Protein AF-A0A382ZMG2-F1 (afdb_monomer_lite)

Secondary structure (DSSP, 8-state):
-HHHHHHHHHTSS---HHHHHHHHHHHHHHHHHHHHHHHHHHHHTTS-HHHHHHHGGGSTT--GGG-HHHHHHHHHHT--GGGSPPBTTB-GGGGS-HHHHHHHHHHHTSPPHHHHHHHHHHT-TTSEETTEEHHHHHHHHHHHHHHHHHHHHTSTT--HHHHHHHHHHHHHHHHHHHHHH-HHHHHHHHHTTS--S-HHHHHHHHHHHHTTTSHHHHHHHHHHHHHHHHHHHHHHHHHHHHHHHHHHHTTPPP--

Sequence (256 aa):
HELDSVLELFHKDMINEQHMGAIVSRFQRIIEIQKILIEQVGVLETMSPADFLEFRDLLAPASGFQSIQFRLLEIKMGLAKERRILFEKQAFSSELSDEERSFLEETEKKISLFQGVNLWLERTPFLDFEGFSFWDSYKSALEESLDKQEQSLDSGHLSVEEKERMEKNYENTRKNFEAIMDEEKHNEMVESGQRELSYRALQAALLIFLYRDQPVLYLPYRLLTGLIDMDEYLPSWRYRHALMAHRMIGIKTGTG

Structure (mmCIF, N/CA/C/O backbone):
data_AF-A0A382ZMG2-F1
#
_entry.id   AF-A0A382ZMG2-F1
#
loop_
_atom_site.group_PDB
_atom_site.id
_atom_site.type_symbol
_atom_site.label_atom_id
_atom_site.label_alt_id
_atom_site.label_comp_id
_atom_site.label_asym_id
_atom_site.label_entity_id
_atom_site.label_seq_id
_atom_site.pdbx_PDB_ins_code
_atom_site.Cartn_x
_atom_site.Cartn_y
_atom_site.Cartn_z
_atom_site.occupancy
_atom_site.B_iso_or_equiv
_atom_site.auth_seq_id
_atom_site.auth_comp_id
_atom_site.auth_asym_id
_atom_site.auth_atom_id
_atom_site.pdbx_PDB_model_num
ATOM 1 N N . HIS A 1 1 ? -3.460 6.113 -16.371 1.00 94.94 1 HIS A N 1
ATOM 2 C CA . HIS A 1 1 ? -4.892 6.197 -16.728 1.00 94.94 1 HIS A CA 1
ATOM 3 C C . HIS A 1 1 ? -5.809 5.748 -15.593 1.00 94.94 1 HIS A C 1
ATOM 5 O O . HIS A 1 1 ? -6.445 6.603 -14.998 1.00 94.94 1 HIS A O 1
ATOM 11 N N . GLU A 1 2 ? -5.895 4.449 -15.258 1.00 96.44 2 GLU A N 1
ATOM 12 C CA . GLU A 1 2 ? -6.835 3.980 -14.215 1.00 96.44 2 GLU A CA 1
ATOM 13 C C . GLU A 1 2 ? -6.600 4.666 -12.868 1.00 96.44 2 GLU A C 1
ATOM 15 O O . GLU A 1 2 ? -7.532 5.208 -12.280 1.00 96.44 2 GLU A O 1
ATOM 20 N N . LEU A 1 3 ? -5.334 4.714 -12.436 1.00 96.31 3 LEU A N 1
ATOM 21 C CA . LEU A 1 3 ? -4.937 5.400 -11.211 1.00 96.31 3 LEU A CA 1
ATOM 22 C C . LEU A 1 3 ? -5.280 6.895 -11.249 1.00 96.31 3 LEU A C 1
ATOM 24 O O . LEU A 1 3 ? -5.788 7.422 -10.270 1.00 96.31 3 LEU A O 1
ATOM 28 N N . ASP A 1 4 ? -5.076 7.567 -12.384 1.00 95.94 4 ASP A N 1
ATOM 29 C CA . ASP A 1 4 ? -5.426 8.987 -12.534 1.00 95.94 4 ASP A CA 1
ATOM 30 C C . ASP A 1 4 ? -6.922 9.210 -12.336 1.00 95.94 4 ASP A C 1
ATOM 32 O O . ASP A 1 4 ? -7.328 10.076 -11.568 1.00 95.94 4 ASP A O 1
ATOM 36 N N . SER A 1 5 ? -7.748 8.369 -12.958 1.00 95.88 5 SER A N 1
ATOM 37 C CA . SER A 1 5 ? -9.194 8.499 -12.832 1.00 95.88 5 SER A CA 1
ATOM 38 C C . SER A 1 5 ? -9.705 8.115 -11.439 1.00 95.88 5 SER A C 1
ATOM 40 O O . SER A 1 5 ? -10.768 8.573 -11.025 1.00 95.88 5 SER A O 1
ATOM 42 N N . VAL A 1 6 ? -8.982 7.271 -10.697 1.00 95.50 6 VAL A N 1
ATOM 43 C CA . VAL A 1 6 ? -9.247 7.018 -9.272 1.00 95.50 6 VAL A CA 1
ATOM 44 C C . VAL A 1 6 ? -8.882 8.242 -8.426 1.00 95.50 6 VAL A C 1
ATOM 46 O O . VAL A 1 6 ? -9.693 8.663 -7.604 1.00 95.50 6 VAL A O 1
ATOM 49 N N . LEU A 1 7 ? -7.719 8.856 -8.657 1.00 94.56 7 LEU A N 1
ATOM 50 C CA . LEU A 1 7 ? -7.293 10.075 -7.957 1.00 94.56 7 LEU A CA 1
ATOM 51 C C . LEU A 1 7 ? -8.277 11.232 -8.171 1.00 94.56 7 LEU A C 1
ATOM 53 O O . LEU A 1 7 ? -8.653 11.905 -7.217 1.00 94.56 7 LEU A O 1
ATOM 57 N N . GLU A 1 8 ? -8.778 11.409 -9.395 1.00 93.69 8 GLU A N 1
ATOM 58 C CA . GLU A 1 8 ? -9.833 12.385 -9.703 1.00 93.69 8 GLU A CA 1
ATOM 59 C C . GLU A 1 8 ? -11.102 12.182 -8.862 1.00 93.69 8 GLU A C 1
ATOM 61 O O . GLU A 1 8 ? -11.760 13.155 -8.496 1.00 93.69 8 GLU A O 1
ATOM 66 N N . LEU A 1 9 ? -11.459 10.933 -8.542 1.00 92.62 9 LEU A N 1
ATOM 67 C CA . LEU A 1 9 ? -12.603 10.638 -7.677 1.00 92.62 9 LEU A CA 1
ATOM 68 C C . LEU A 1 9 ? -12.295 10.924 -6.204 1.00 92.62 9 LEU A C 1
ATOM 70 O O . LEU A 1 9 ? -13.172 11.436 -5.511 1.00 92.62 9 LEU A O 1
ATOM 74 N N . PHE A 1 10 ? -11.070 10.658 -5.740 1.00 89.69 10 PHE A N 1
ATOM 75 C CA . PHE A 1 10 ? -10.642 10.998 -4.378 1.00 89.69 10 PHE A CA 1
ATOM 76 C C . PHE A 1 10 ? -10.504 12.507 -4.137 1.00 89.69 10 PHE A C 1
ATOM 78 O O . PHE A 1 10 ? -10.653 12.949 -3.000 1.00 89.69 10 PHE A O 1
ATOM 85 N N . HIS A 1 11 ? -10.298 13.305 -5.189 1.00 84.44 11 HIS A N 1
ATOM 86 C CA . HIS A 1 11 ? -10.305 14.771 -5.110 1.00 84.44 11 HIS A CA 1
ATOM 87 C C . HIS A 1 11 ? -11.700 15.384 -4.935 1.00 84.44 11 HIS A C 1
ATOM 89 O O . HIS A 1 11 ? -11.809 16.588 -4.714 1.00 84.44 11 HIS A O 1
ATOM 95 N N . LYS A 1 12 ? -12.778 14.602 -5.058 1.00 86.44 12 LYS A N 1
ATOM 96 C CA . LYS A 1 12 ? -14.131 15.112 -4.829 1.00 86.44 12 LYS A CA 1
ATOM 97 C C . LYS A 1 12 ? -14.394 15.295 -3.335 1.00 86.44 12 LYS A C 1
ATOM 99 O O . LYS A 1 12 ? -13.976 14.485 -2.507 1.00 86.44 12 LYS A O 1
ATOM 104 N N . ASP A 1 13 ? -15.203 16.300 -3.007 1.00 81.94 13 ASP A N 1
ATOM 105 C CA . ASP A 1 13 ? -15.648 16.536 -1.628 1.00 81.94 13 ASP A CA 1
ATOM 106 C C . ASP A 1 13 ? -16.453 15.352 -1.073 1.00 81.94 13 ASP A C 1
ATOM 108 O O . ASP A 1 13 ? -16.357 15.032 0.111 1.00 81.94 13 ASP A O 1
ATOM 112 N N . MET A 1 14 ? -17.214 14.673 -1.942 1.00 85.19 14 MET A N 1
ATOM 113 C CA . MET A 1 14 ? -18.066 13.535 -1.596 1.00 85.19 14 MET A CA 1
ATOM 114 C C . MET A 1 14 ? -17.877 12.353 -2.556 1.00 85.19 14 MET A C 1
ATOM 116 O O . MET A 1 14 ? -17.997 12.479 -3.781 1.00 85.19 14 MET A O 1
ATOM 120 N N . ILE A 1 15 ? -17.674 11.166 -1.981 1.00 89.75 15 ILE A N 1
ATOM 121 C CA . ILE A 1 15 ? -17.603 9.883 -2.690 1.00 89.75 15 ILE A CA 1
ATOM 122 C C . ILE A 1 15 ? -18.860 9.087 -2.334 1.00 89.75 15 ILE A C 1
ATOM 124 O O . ILE A 1 15 ? -18.982 8.575 -1.227 1.00 89.75 15 ILE A O 1
ATOM 128 N N . ASN A 1 16 ? -19.815 9.011 -3.263 1.00 89.19 16 ASN A N 1
ATOM 129 C CA . ASN A 1 16 ? -21.018 8.198 -3.095 1.00 89.19 16 ASN A CA 1
ATOM 130 C C . ASN A 1 16 ? -20.753 6.730 -3.489 1.00 89.19 16 ASN A C 1
ATOM 132 O O . ASN A 1 16 ? -19.697 6.395 -4.030 1.00 89.19 16 ASN A O 1
ATOM 136 N N . GLU A 1 17 ? -21.731 5.852 -3.265 1.00 86.38 17 GLU A N 1
ATOM 137 C CA . GLU A 1 17 ? -21.598 4.420 -3.572 1.00 86.38 17 GLU A CA 1
ATOM 138 C C . GLU A 1 17 ? -21.326 4.133 -5.058 1.00 86.38 17 GLU A C 1
ATOM 140 O O . GLU A 1 17 ? -20.591 3.201 -5.380 1.00 86.38 17 GLU A O 1
ATOM 145 N N . GLN A 1 18 ? -21.842 4.958 -5.979 1.00 90.81 18 GLN A N 1
ATOM 146 C CA . GLN A 1 18 ? -21.563 4.812 -7.414 1.00 90.81 18 GLN A CA 1
ATOM 147 C C . GLN A 1 18 ? -20.090 5.098 -7.728 1.00 90.81 18 GLN A C 1
ATOM 149 O O . GLN A 1 18 ? -19.450 4.340 -8.461 1.00 90.81 18 GLN A O 1
ATOM 154 N N . HIS A 1 19 ? -19.533 6.165 -7.145 1.00 94.56 19 HIS A N 1
ATOM 155 C CA . HIS A 1 19 ? -18.105 6.456 -7.231 1.00 94.56 19 HIS A CA 1
ATOM 156 C C . HIS A 1 19 ? -17.290 5.309 -6.625 1.00 94.56 19 HIS A C 1
ATOM 158 O O . HIS A 1 19 ? -16.315 4.880 -7.236 1.00 94.56 19 HIS A O 1
ATOM 164 N N . MET A 1 20 ? -17.717 4.764 -5.481 1.00 94.62 20 MET A N 1
ATOM 165 C CA . MET A 1 20 ? -17.024 3.653 -4.828 1.00 94.62 20 MET A CA 1
ATOM 166 C C . MET A 1 20 ? -17.001 2.389 -5.697 1.00 94.62 20 MET A C 1
ATOM 168 O O . MET A 1 20 ? -15.947 1.779 -5.871 1.00 94.62 20 MET A O 1
ATOM 172 N N . GLY A 1 21 ? -18.126 2.028 -6.321 1.00 96.12 21 GLY A N 1
ATOM 173 C CA . GLY A 1 21 ? -18.187 0.901 -7.255 1.00 96.12 21 GLY A CA 1
ATOM 174 C C . GLY A 1 21 ? -17.237 1.069 -8.449 1.00 96.12 21 GLY A C 1
ATOM 175 O O . GLY A 1 21 ? -16.557 0.117 -8.847 1.00 96.12 21 GLY A O 1
ATOM 176 N N . ALA A 1 22 ? -17.129 2.290 -8.985 1.00 96.62 22 ALA A N 1
ATOM 177 C CA . ALA A 1 22 ? -16.175 2.606 -10.045 1.00 96.62 22 ALA A CA 1
ATOM 178 C C . ALA A 1 22 ? -14.719 2.501 -9.563 1.00 96.62 22 ALA A C 1
ATOM 180 O O . ALA A 1 22 ? -13.902 1.890 -10.250 1.00 96.62 22 ALA A O 1
ATOM 181 N N . ILE A 1 23 ? -14.399 3.043 -8.383 1.00 96.75 23 ILE A N 1
ATOM 182 C CA . ILE A 1 23 ? -13.061 2.962 -7.777 1.00 96.75 23 ILE A CA 1
ATOM 183 C C . ILE A 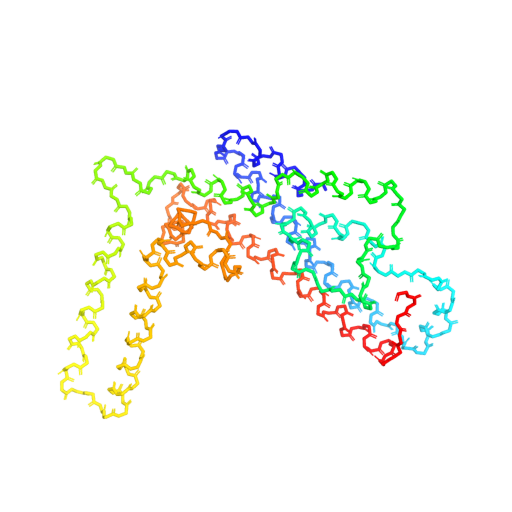1 23 ? -12.646 1.495 -7.617 1.00 96.75 23 ILE A C 1
ATOM 185 O O . ILE A 1 23 ? -11.614 1.095 -8.156 1.00 96.75 23 ILE A O 1
ATOM 189 N N . VAL A 1 24 ? -13.472 0.675 -6.960 1.00 97.56 24 VAL A N 1
ATOM 190 C CA . VAL A 1 24 ? -13.184 -0.750 -6.716 1.00 97.56 24 VAL A CA 1
ATOM 191 C C . VAL A 1 24 ? -12.973 -1.509 -8.029 1.00 97.56 24 VAL A C 1
ATOM 193 O O . VAL A 1 24 ? -12.016 -2.269 -8.160 1.00 97.56 24 VAL A O 1
ATOM 196 N N . SER A 1 25 ? -13.811 -1.263 -9.041 1.00 97.81 25 SER A N 1
ATOM 197 C CA . SER A 1 25 ? -13.675 -1.912 -10.355 1.00 97.81 25 SER A CA 1
ATOM 198 C C . SER A 1 25 ? -12.359 -1.554 -11.058 1.00 97.81 25 SER A C 1
ATOM 200 O O . SER A 1 25 ? -11.762 -2.391 -11.738 1.00 97.81 25 SER A O 1
ATOM 202 N N . ARG A 1 26 ? -11.889 -0.312 -10.902 1.00 97.81 26 ARG A N 1
ATOM 203 C CA . ARG A 1 26 ? -10.617 0.150 -11.477 1.00 97.81 26 ARG A CA 1
ATOM 204 C C . ARG A 1 26 ? -9.418 -0.405 -10.721 1.00 97.81 26 ARG A C 1
ATOM 206 O O . ARG A 1 26 ? -8.460 -0.815 -11.368 1.00 97.81 26 ARG A O 1
ATOM 213 N N . PHE A 1 27 ? -9.491 -0.499 -9.394 1.00 96.81 27 PHE A N 1
ATOM 214 C CA . PHE A 1 27 ? -8.478 -1.200 -8.601 1.00 96.81 27 PHE A CA 1
ATOM 215 C C . PHE A 1 27 ? -8.346 -2.657 -9.020 1.00 96.81 27 PHE A C 1
ATOM 217 O O . PHE A 1 27 ? -7.236 -3.102 -9.290 1.00 96.81 27 PHE A O 1
ATOM 224 N N . GLN A 1 28 ? -9.465 -3.367 -9.196 1.00 97.44 28 GLN A N 1
ATOM 225 C CA . GLN A 1 28 ? -9.423 -4.740 -9.696 1.00 97.44 28 GLN A CA 1
ATOM 226 C C . GLN A 1 28 ? -8.694 -4.823 -11.043 1.00 97.44 28 GLN A C 1
ATOM 228 O O . GLN A 1 28 ? -7.869 -5.705 -11.246 1.00 97.44 28 GLN A O 1
ATOM 233 N N . ARG A 1 29 ? -8.948 -3.880 -11.958 1.00 98.44 29 ARG A N 1
ATOM 234 C CA . ARG A 1 29 ? -8.242 -3.827 -13.245 1.00 98.44 29 ARG A CA 1
ATOM 235 C C . ARG A 1 29 ? -6.744 -3.570 -13.078 1.00 98.44 29 ARG A C 1
ATOM 237 O O . ARG A 1 29 ? -5.957 -4.223 -13.753 1.00 98.44 29 ARG A O 1
ATOM 244 N N . ILE A 1 30 ? -6.351 -2.639 -12.207 1.00 97.75 30 ILE A N 1
ATOM 245 C CA . ILE A 1 30 ? -4.938 -2.361 -11.904 1.00 97.75 30 ILE A CA 1
ATOM 246 C C . ILE A 1 30 ? -4.252 -3.628 -11.383 1.00 97.75 30 ILE A C 1
ATOM 248 O O . ILE A 1 30 ? -3.183 -3.976 -11.877 1.00 97.75 30 ILE A O 1
ATOM 252 N N . ILE A 1 31 ? -4.898 -4.345 -10.463 1.00 97.94 31 ILE A N 1
ATOM 253 C CA . ILE A 1 31 ? -4.394 -5.595 -9.887 1.00 97.94 31 ILE A CA 1
ATOM 254 C C . ILE A 1 31 ? -4.198 -6.662 -10.972 1.00 97.94 31 ILE A C 1
ATOM 256 O O . ILE A 1 31 ? -3.127 -7.260 -11.058 1.00 97.94 31 ILE A O 1
ATOM 260 N N . GLU A 1 32 ? -5.183 -6.876 -11.852 1.00 98.25 32 GLU A N 1
ATOM 261 C CA . GLU A 1 32 ? -5.033 -7.838 -12.956 1.00 98.25 32 GLU A CA 1
ATOM 262 C C . GLU A 1 32 ? -3.913 -7.439 -13.930 1.00 98.25 32 GLU A C 1
ATOM 264 O O . GLU A 1 32 ? -3.158 -8.294 -14.391 1.00 98.25 32 GLU A O 1
ATOM 269 N N . ILE A 1 33 ? -3.737 -6.140 -14.199 1.00 98.00 33 ILE A N 1
ATOM 270 C CA . ILE A 1 33 ? -2.606 -5.650 -14.999 1.00 98.00 33 ILE A CA 1
ATOM 271 C C . ILE A 1 33 ? -1.280 -5.961 -14.295 1.00 98.00 33 ILE A C 1
ATOM 273 O O . ILE A 1 33 ? -0.361 -6.464 -14.937 1.00 98.00 33 ILE A O 1
ATOM 277 N N . GLN A 1 34 ? -1.165 -5.704 -12.990 1.00 97.38 34 GLN A N 1
ATOM 278 C CA . GLN A 1 34 ? 0.060 -5.982 -12.236 1.00 97.38 34 GLN A CA 1
ATOM 279 C C . GLN A 1 34 ? 0.412 -7.475 -12.223 1.00 97.38 34 GLN A C 1
ATOM 281 O O . GLN A 1 34 ? 1.583 -7.813 -12.400 1.00 97.38 34 GLN A O 1
ATOM 286 N N . LYS A 1 35 ? -0.577 -8.369 -12.098 1.00 97.62 35 LYS A N 1
ATOM 287 C CA . LYS A 1 35 ? -0.364 -9.823 -12.219 1.00 97.62 35 LYS A CA 1
ATOM 288 C C . LYS A 1 35 ? 0.256 -10.186 -13.569 1.00 97.62 35 LYS A C 1
ATOM 290 O O . LYS A 1 35 ? 1.280 -10.864 -13.608 1.00 97.62 35 LYS A O 1
ATOM 295 N N . ILE A 1 36 ? -0.290 -9.650 -14.662 1.00 97.88 36 ILE A N 1
ATOM 296 C CA . ILE A 1 36 ? 0.253 -9.864 -16.012 1.00 97.88 36 I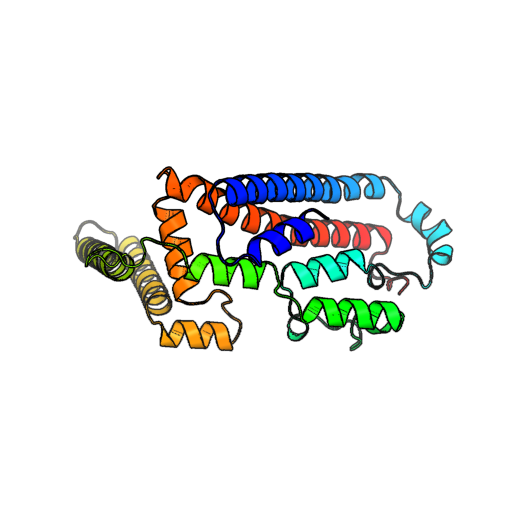LE A CA 1
ATOM 297 C C . ILE A 1 36 ? 1.682 -9.310 -16.125 1.00 97.88 36 ILE A C 1
ATOM 299 O O . ILE A 1 36 ? 2.551 -9.973 -16.688 1.00 97.88 36 ILE A O 1
ATOM 303 N N . LEU A 1 37 ? 1.964 -8.123 -15.573 1.00 96.44 37 LEU A N 1
ATOM 304 C CA . LEU A 1 37 ? 3.313 -7.537 -15.590 1.00 96.44 37 LEU A CA 1
ATOM 305 C C . LEU A 1 37 ? 4.345 -8.421 -14.875 1.00 96.44 37 LEU A C 1
ATOM 307 O O . LEU A 1 37 ? 5.501 -8.481 -15.293 1.00 96.44 37 LEU A O 1
ATOM 311 N N . ILE A 1 38 ? 3.947 -9.105 -13.801 1.00 96.94 38 ILE A N 1
ATOM 312 C CA . ILE A 1 38 ? 4.808 -10.060 -13.094 1.00 96.94 38 ILE A CA 1
ATOM 313 C C . ILE A 1 38 ? 5.057 -11.297 -13.961 1.00 96.94 38 ILE A C 1
ATOM 315 O O . ILE A 1 38 ? 6.202 -11.734 -14.092 1.00 96.94 38 ILE A O 1
ATOM 319 N N . GLU A 1 39 ? 4.013 -11.845 -14.583 1.00 96.75 39 GLU A N 1
ATOM 320 C CA . GLU A 1 39 ? 4.125 -13.012 -15.465 1.00 96.75 39 GLU A CA 1
ATOM 321 C C . GLU A 1 39 ? 4.988 -12.732 -16.705 1.00 96.75 39 GLU A C 1
ATOM 323 O O . GLU A 1 39 ? 5.750 -13.600 -17.135 1.00 96.75 39 GLU A O 1
ATOM 328 N N . GLN A 1 40 ? 4.956 -11.505 -17.234 1.00 96.94 40 GLN A N 1
ATOM 329 C CA . GLN A 1 40 ? 5.776 -11.086 -18.378 1.00 96.94 40 GLN A CA 1
ATOM 330 C C . GLN A 1 40 ? 7.285 -11.221 -18.136 1.00 96.94 40 GLN A C 1
ATOM 332 O O . GLN A 1 40 ? 8.029 -11.450 -19.091 1.00 96.94 40 GLN A O 1
ATOM 337 N N . VAL A 1 41 ? 7.750 -11.158 -16.882 1.00 95.94 41 VAL A N 1
ATOM 338 C CA . VAL A 1 41 ? 9.161 -11.429 -16.546 1.00 95.94 41 VAL A CA 1
ATOM 339 C C . VAL A 1 41 ? 9.565 -12.837 -16.998 1.00 95.94 41 VAL A C 1
ATOM 341 O O . VAL A 1 41 ? 10.662 -13.024 -17.519 1.00 95.94 41 VAL A O 1
ATOM 344 N N . GLY A 1 42 ? 8.657 -13.812 -16.888 1.00 95.00 42 GLY A N 1
ATOM 345 C CA . GLY A 1 42 ? 8.897 -15.191 -17.318 1.00 95.00 42 GLY A CA 1
ATOM 346 C C . GLY A 1 42 ? 9.158 -15.328 -18.821 1.00 95.00 42 GLY A C 1
ATOM 347 O O . GLY A 1 42 ? 9.914 -16.206 -19.230 1.00 95.00 42 GLY A O 1
ATOM 348 N N . VAL A 1 43 ? 8.599 -14.434 -19.644 1.00 96.44 43 VAL A N 1
ATOM 349 C CA . VAL A 1 43 ? 8.867 -14.398 -21.091 1.00 96.44 43 VAL A CA 1
ATOM 350 C C . VAL A 1 43 ? 10.305 -13.957 -21.360 1.00 96.44 43 VAL A C 1
ATOM 352 O O . VAL A 1 43 ? 10.988 -14.560 -22.177 1.00 96.44 43 VAL A O 1
ATOM 355 N N . LEU A 1 44 ? 10.807 -12.945 -20.648 1.00 94.81 44 LEU A N 1
ATOM 356 C CA . LEU A 1 44 ? 12.204 -12.513 -20.787 1.00 94.81 44 LEU A CA 1
ATOM 357 C C . LEU A 1 44 ? 13.191 -13.555 -20.245 1.00 94.81 44 LEU A C 1
ATOM 359 O O . LEU A 1 44 ? 14.291 -13.699 -20.772 1.00 94.81 44 LEU A O 1
ATOM 363 N N . GLU A 1 45 ? 12.797 -14.327 -19.230 1.00 95.25 45 GLU A N 1
ATOM 364 C CA . GLU A 1 45 ? 13.603 -15.412 -18.657 1.00 95.25 45 GLU A CA 1
ATOM 365 C C . GLU A 1 45 ? 13.818 -16.611 -19.606 1.00 95.25 45 GLU A C 1
ATOM 367 O O . GLU A 1 45 ? 14.611 -17.503 -19.269 1.00 95.25 45 GLU A O 1
ATOM 372 N N . THR A 1 46 ? 13.156 -16.652 -20.774 1.00 96.44 46 THR A N 1
ATOM 373 C CA . THR A 1 46 ? 13.429 -17.657 -21.819 1.00 96.44 46 THR A CA 1
ATOM 374 C C . THR A 1 46 ? 14.693 -17.347 -22.621 1.00 96.44 46 THR A C 1
ATOM 376 O O . THR A 1 46 ? 15.212 -18.235 -23.292 1.00 96.44 46 THR A O 1
ATOM 379 N N . MET A 1 47 ? 15.187 -16.107 -22.569 1.00 97.38 47 MET A N 1
ATOM 380 C CA . MET A 1 47 ? 16.460 -15.711 -23.171 1.00 97.38 47 MET A CA 1
ATOM 381 C C . MET A 1 47 ? 17.625 -16.205 -22.307 1.00 97.38 47 MET A C 1
ATOM 383 O O . MET A 1 47 ? 17.583 -16.111 -21.076 1.00 97.38 47 MET A O 1
ATOM 387 N N . SER A 1 48 ? 18.680 -16.736 -22.932 1.00 96.31 48 SER A N 1
ATOM 388 C CA . SER A 1 48 ? 19.874 -17.120 -22.181 1.00 96.31 48 SER A CA 1
ATOM 389 C C . SER A 1 48 ? 20.733 -15.889 -21.850 1.00 96.31 48 SER A C 1
ATOM 391 O O . SER A 1 48 ? 20.748 -14.918 -22.610 1.00 96.31 48 SER A O 1
ATOM 393 N N . PRO A 1 49 ? 21.508 -15.914 -20.750 1.00 95.06 49 PRO A N 1
ATOM 394 C CA . PRO A 1 49 ? 22.451 -14.836 -20.458 1.00 95.06 49 PRO A CA 1
ATOM 395 C C . PRO A 1 49 ? 23.495 -14.628 -21.566 1.00 95.06 49 PRO A C 1
ATOM 397 O O . PRO A 1 49 ? 23.962 -13.510 -21.753 1.00 95.06 49 PRO A O 1
ATOM 400 N N . ALA A 1 50 ? 23.859 -15.687 -22.302 1.00 94.38 50 ALA A N 1
ATOM 401 C CA . ALA A 1 50 ? 24.794 -15.589 -23.421 1.00 94.38 50 ALA A CA 1
ATOM 402 C C . ALA A 1 50 ? 24.198 -14.748 -24.558 1.00 94.38 50 ALA A C 1
ATOM 404 O O . ALA A 1 50 ? 24.826 -13.772 -24.956 1.00 94.38 50 ALA A O 1
ATOM 405 N N . ASP A 1 51 ? 22.963 -15.051 -24.972 1.00 96.06 51 ASP A N 1
ATOM 406 C CA . ASP A 1 51 ? 22.260 -14.302 -26.024 1.00 96.06 51 ASP A CA 1
ATOM 407 C C . ASP A 1 51 ? 22.076 -12.833 -25.624 1.00 96.06 51 ASP A C 1
ATOM 409 O O . ASP A 1 51 ? 22.274 -11.930 -26.432 1.00 96.06 51 ASP A O 1
ATOM 413 N N . PHE A 1 52 ? 21.751 -12.570 -24.352 1.00 93.75 52 PHE A N 1
ATOM 414 C CA . PHE A 1 52 ? 21.625 -11.201 -23.852 1.00 93.75 52 PHE A CA 1
ATOM 415 C C . PHE A 1 52 ? 22.935 -10.410 -23.969 1.00 93.75 52 PHE A C 1
ATOM 417 O O . PHE A 1 52 ? 22.929 -9.233 -24.335 1.00 93.75 52 PHE A O 1
ATOM 424 N N . LEU A 1 53 ? 24.075 -11.041 -23.668 1.00 90.44 53 LEU A N 1
ATOM 425 C CA . LEU A 1 53 ? 25.382 -10.389 -23.745 1.00 90.44 53 LEU A CA 1
ATOM 426 C C . LEU A 1 53 ? 25.795 -10.045 -25.181 1.00 90.44 53 LEU A C 1
ATOM 428 O O . LEU A 1 53 ? 26.573 -9.109 -25.344 1.00 90.44 53 LEU A O 1
ATOM 432 N N . GLU A 1 54 ? 25.269 -10.733 -26.199 1.00 94.56 54 GLU A N 1
ATOM 433 C CA . GLU A 1 54 ? 25.583 -10.441 -27.606 1.00 94.56 54 GLU A CA 1
ATOM 434 C C . GLU A 1 54 ? 25.096 -9.057 -28.049 1.00 94.56 54 GLU A C 1
ATOM 436 O O . GLU A 1 54 ? 25.718 -8.435 -28.909 1.00 94.56 54 GLU A O 1
ATOM 441 N N . PHE A 1 55 ? 24.010 -8.551 -27.455 1.00 92.56 55 PHE A N 1
ATOM 442 C CA . PHE A 1 55 ? 23.428 -7.258 -27.829 1.00 92.56 55 PHE A CA 1
ATOM 443 C C . PHE A 1 55 ? 23.350 -6.240 -26.685 1.00 92.56 55 PHE A C 1
ATOM 445 O O . PHE A 1 55 ? 22.951 -5.100 -26.923 1.00 92.56 55 PHE A O 1
ATOM 452 N N . ARG A 1 56 ? 23.754 -6.598 -25.456 1.00 89.56 56 ARG A N 1
ATOM 453 C CA . ARG A 1 56 ? 23.711 -5.709 -24.277 1.00 89.56 56 ARG A CA 1
ATOM 454 C C . ARG A 1 56 ? 24.359 -4.348 -24.534 1.00 89.56 56 ARG A C 1
ATOM 456 O O . ARG A 1 56 ? 23.837 -3.333 -24.083 1.00 89.56 56 ARG A O 1
ATOM 463 N N . ASP A 1 57 ? 25.479 -4.321 -25.245 1.00 88.06 57 ASP A N 1
ATOM 464 C CA . ASP A 1 57 ? 26.238 -3.087 -25.469 1.00 88.06 57 ASP A CA 1
ATOM 465 C C . ASP A 1 57 ? 25.509 -2.101 -26.399 1.00 88.06 57 ASP A C 1
ATOM 467 O O . ASP A 1 57 ? 25.788 -0.905 -26.356 1.00 88.06 57 ASP A O 1
ATOM 471 N N . LEU A 1 58 ? 24.511 -2.565 -27.165 1.00 90.19 58 LEU A N 1
ATOM 472 C CA . LEU A 1 58 ? 23.622 -1.706 -27.958 1.00 90.19 58 LEU A CA 1
ATOM 473 C C . LEU A 1 58 ? 22.598 -0.952 -27.097 1.00 90.19 58 LEU A C 1
ATOM 475 O O . LEU A 1 58 ? 21.964 -0.019 -27.584 1.00 90.19 58 LEU A O 1
ATOM 479 N N . LEU A 1 59 ? 22.405 -1.370 -25.841 1.00 85.25 59 LEU A N 1
ATOM 480 C CA . LEU A 1 59 ? 21.448 -0.762 -24.916 1.00 85.25 59 LEU A CA 1
ATOM 481 C C . LEU A 1 59 ? 22.070 0.362 -24.085 1.00 85.25 59 LEU A C 1
ATOM 483 O O . LEU A 1 59 ? 21.332 1.145 -23.504 1.00 85.25 59 LEU A O 1
ATOM 487 N N . ALA A 1 60 ? 23.397 0.464 -24.002 1.00 77.56 60 ALA A N 1
ATOM 488 C CA . ALA A 1 60 ? 24.039 1.540 -23.253 1.00 77.56 60 ALA A CA 1
ATOM 489 C C . ALA A 1 60 ? 23.833 2.904 -23.949 1.00 77.56 60 ALA A C 1
ATOM 491 O O . ALA A 1 60 ? 23.923 2.977 -25.176 1.00 77.56 60 ALA A O 1
ATOM 492 N N . PRO A 1 61 ? 23.595 4.003 -23.206 1.00 74.62 61 PRO A N 1
ATOM 493 C CA . PRO A 1 61 ? 23.523 4.126 -21.743 1.00 74.62 61 PRO A CA 1
ATOM 494 C C . PRO A 1 61 ? 22.094 3.978 -21.176 1.00 74.62 61 PRO A C 1
ATOM 496 O O . PRO A 1 61 ? 21.822 4.416 -20.062 1.00 74.62 61 PRO A O 1
ATOM 499 N N . ALA A 1 62 ? 21.145 3.433 -21.944 1.00 74.94 62 ALA A N 1
ATOM 500 C CA . ALA A 1 62 ? 19.753 3.359 -21.521 1.00 74.94 62 ALA A CA 1
ATOM 501 C C . ALA A 1 62 ? 19.588 2.460 -20.289 1.00 74.94 62 ALA A C 1
ATOM 503 O O . ALA A 1 62 ? 20.216 1.401 -20.155 1.00 74.94 62 ALA A O 1
ATOM 504 N N . SER A 1 63 ? 18.704 2.888 -19.392 1.00 78.06 63 SER A N 1
ATOM 505 C CA . SER A 1 63 ? 18.505 2.240 -18.103 1.00 78.06 63 SER A CA 1
ATOM 506 C C . SER A 1 63 ? 17.049 2.291 -17.664 1.00 78.06 63 SER A C 1
ATOM 508 O O . SER A 1 63 ? 16.309 3.226 -17.968 1.00 78.06 63 SER A O 1
ATOM 510 N N . GLY A 1 64 ? 16.635 1.298 -16.873 1.00 75.94 64 GLY A N 1
ATOM 511 C CA . GLY A 1 64 ? 15.309 1.276 -16.252 1.00 75.94 64 GLY A CA 1
ATOM 512 C C . GLY A 1 64 ? 15.056 2.474 -15.327 1.00 75.94 64 GLY A C 1
ATOM 513 O O . GLY A 1 64 ? 13.898 2.806 -15.063 1.00 75.94 64 GLY A O 1
ATOM 514 N N . PHE A 1 65 ? 16.112 3.166 -14.876 1.00 74.12 65 PHE A N 1
ATOM 515 C CA . PHE A 1 65 ? 15.996 4.406 -14.103 1.00 74.12 65 PHE A CA 1
ATOM 516 C C . PHE A 1 65 ? 15.282 5.530 -14.866 1.00 74.12 65 PHE A C 1
ATOM 518 O O . PHE A 1 65 ? 14.609 6.339 -14.227 1.00 74.12 65 PHE A O 1
ATOM 525 N N . GLN A 1 66 ? 15.334 5.513 -16.202 1.00 76.69 66 GLN A N 1
ATOM 526 C CA . GLN A 1 66 ? 14.696 6.493 -17.088 1.00 76.69 66 GLN A CA 1
ATOM 527 C C . GLN A 1 66 ? 13.195 6.213 -17.314 1.00 76.69 66 GLN A C 1
ATOM 529 O O . GLN A 1 66 ? 12.520 6.942 -18.038 1.00 76.69 66 GLN A O 1
ATOM 534 N N . SER A 1 67 ? 12.628 5.168 -16.695 1.00 88.88 67 SER A N 1
ATOM 535 C CA . SER A 1 67 ? 11.204 4.844 -16.837 1.00 88.88 67 SER A CA 1
ATOM 536 C C . SER A 1 67 ? 10.312 5.824 -16.071 1.00 88.88 67 SER A C 1
ATOM 538 O O . SER A 1 67 ? 9.937 5.608 -14.914 1.00 88.88 67 SER A O 1
ATOM 540 N N . ILE A 1 68 ? 9.913 6.901 -16.744 1.00 90.44 68 ILE A N 1
ATOM 541 C CA . ILE A 1 68 ? 9.035 7.933 -16.181 1.00 90.44 68 ILE A CA 1
ATOM 542 C C . ILE A 1 68 ? 7.701 7.397 -15.715 1.00 90.44 68 ILE A C 1
ATOM 544 O O . ILE A 1 68 ? 7.237 7.778 -14.646 1.00 90.44 68 ILE A O 1
ATOM 548 N N . GLN A 1 69 ? 7.081 6.495 -16.473 1.00 92.50 69 GLN A N 1
ATOM 549 C CA . GLN A 1 69 ? 5.785 5.947 -16.079 1.00 92.50 69 GLN A CA 1
ATOM 550 C C . GLN A 1 69 ? 5.876 5.165 -14.768 1.00 92.50 69 GLN A C 1
ATOM 552 O O . GLN A 1 69 ? 4.966 5.239 -13.945 1.00 92.50 69 GLN A O 1
ATOM 557 N N . PHE A 1 70 ? 6.997 4.480 -14.533 1.00 92.31 70 PHE A N 1
ATOM 558 C CA . PHE A 1 70 ? 7.231 3.790 -13.273 1.00 92.31 70 PHE A CA 1
ATOM 559 C C . PHE A 1 70 ? 7.422 4.779 -12.113 1.00 92.31 70 PHE A C 1
ATOM 561 O O . PHE A 1 70 ? 6.858 4.582 -11.038 1.00 92.31 70 PHE A O 1
ATOM 568 N N . ARG A 1 71 ? 8.134 5.893 -12.339 1.00 90.88 71 ARG A N 1
ATOM 569 C CA . ARG A 1 71 ? 8.286 6.968 -11.339 1.00 90.88 71 ARG A CA 1
ATOM 570 C C . ARG A 1 71 ? 6.976 7.682 -11.038 1.00 90.88 71 ARG A C 1
ATOM 572 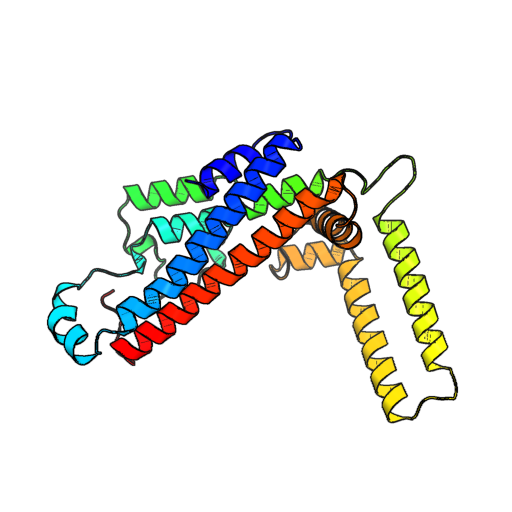O O . ARG A 1 71 ? 6.661 7.898 -9.871 1.00 90.88 71 ARG A O 1
ATOM 579 N N . LEU A 1 72 ? 6.184 7.973 -12.065 1.00 93.44 72 LEU A N 1
ATOM 580 C CA . LEU A 1 72 ? 4.842 8.530 -11.922 1.00 93.44 72 LEU A CA 1
ATOM 581 C C . LEU A 1 72 ? 3.947 7.619 -11.091 1.00 93.44 72 LEU A C 1
ATOM 583 O O . LEU A 1 72 ? 3.222 8.122 -10.241 1.00 93.44 72 LEU A O 1
ATOM 587 N N . LEU A 1 73 ? 3.999 6.303 -11.318 1.00 94.38 73 LEU A N 1
ATOM 588 C CA . LEU A 1 73 ? 3.234 5.340 -10.533 1.00 94.38 73 LEU A CA 1
ATOM 589 C C . LEU A 1 73 ? 3.625 5.411 -9.052 1.00 94.38 73 LEU A C 1
ATOM 591 O O . LEU A 1 73 ? 2.752 5.587 -8.211 1.00 94.38 73 LEU A O 1
ATOM 595 N N . GLU A 1 74 ? 4.922 5.351 -8.741 1.00 93.81 74 GLU A N 1
ATOM 596 C CA . GLU A 1 74 ? 5.421 5.441 -7.362 1.00 93.81 74 GLU A CA 1
ATOM 597 C C . GLU A 1 74 ? 4.987 6.746 -6.670 1.00 93.81 74 GLU A C 1
ATOM 599 O O . GLU A 1 74 ? 4.490 6.712 -5.545 1.00 93.81 74 GLU A O 1
ATOM 604 N N . ILE A 1 75 ? 5.140 7.891 -7.347 1.00 94.12 75 ILE A N 1
ATOM 605 C CA . ILE A 1 75 ? 4.750 9.207 -6.812 1.00 94.12 75 ILE A CA 1
ATOM 606 C C . ILE A 1 75 ? 3.238 9.257 -6.575 1.00 94.12 75 ILE A C 1
ATOM 608 O O . ILE A 1 75 ? 2.790 9.619 -5.489 1.00 94.12 75 ILE A O 1
ATOM 612 N N . LYS A 1 76 ? 2.441 8.844 -7.568 1.00 95.62 76 LYS A N 1
ATOM 613 C CA . LYS A 1 76 ? 0.976 8.842 -7.479 1.00 95.62 76 LYS A CA 1
ATOM 614 C C . LYS A 1 76 ? 0.456 7.887 -6.412 1.00 95.62 76 LYS A C 1
ATOM 616 O O . LYS A 1 76 ? -0.586 8.173 -5.840 1.00 95.62 76 LYS A O 1
ATOM 621 N N . MET A 1 77 ? 1.141 6.778 -6.138 1.00 94.69 77 MET A N 1
ATOM 622 C CA . MET A 1 77 ? 0.785 5.877 -5.036 1.00 94.69 77 MET A CA 1
ATOM 623 C C . MET A 1 77 ? 1.066 6.510 -3.668 1.00 94.69 77 MET A C 1
ATOM 625 O O . MET A 1 77 ? 0.270 6.325 -2.751 1.00 94.69 77 MET A O 1
ATOM 629 N N . GLY A 1 78 ? 2.131 7.310 -3.555 1.00 93.88 78 GLY A N 1
ATOM 630 C CA . GLY A 1 78 ? 2.493 8.028 -2.328 1.00 93.88 78 GLY A CA 1
ATOM 631 C C . GLY A 1 78 ? 3.938 7.839 -1.868 1.00 93.88 78 GLY A C 1
ATOM 632 O O . GLY A 1 78 ? 4.260 8.208 -0.743 1.00 93.88 78 GLY A O 1
ATOM 633 N N . LEU A 1 79 ? 4.831 7.286 -2.700 1.00 91.81 79 LEU A N 1
ATOM 634 C CA . LEU A 1 79 ? 6.232 7.096 -2.322 1.00 91.81 79 LEU A CA 1
ATOM 635 C C . LEU A 1 79 ? 6.981 8.437 -2.261 1.00 91.81 79 LEU A C 1
ATOM 637 O O . LEU A 1 79 ? 7.427 8.962 -3.290 1.00 91.81 79 LEU A O 1
ATOM 641 N N . ALA A 1 80 ? 7.158 8.935 -1.036 1.00 85.19 80 ALA A N 1
ATOM 642 C CA . ALA A 1 80 ? 7.896 10.154 -0.726 1.00 85.19 80 ALA A CA 1
ATOM 643 C C . ALA A 1 80 ? 9.364 10.089 -1.177 1.00 85.19 80 ALA A C 1
ATOM 645 O O . ALA A 1 80 ? 10.000 9.029 -1.164 1.00 85.19 80 ALA A O 1
ATOM 646 N N . LYS A 1 81 ? 9.920 11.242 -1.559 1.00 84.06 81 LYS A N 1
ATOM 647 C CA . LYS A 1 81 ? 11.279 11.361 -2.102 1.00 84.06 81 LYS A CA 1
ATOM 648 C C . LYS A 1 81 ? 12.344 10.958 -1.084 1.00 84.06 81 LYS A C 1
ATOM 650 O O . LYS A 1 81 ? 13.311 10.293 -1.441 1.00 84.06 81 LYS A O 1
ATOM 655 N N . GLU A 1 82 ? 12.128 11.296 0.179 1.00 83.56 82 GLU A N 1
ATOM 656 C CA . GLU A 1 82 ? 13.024 11.057 1.315 1.00 83.56 82 GLU A CA 1
ATOM 657 C C . GLU A 1 82 ? 13.146 9.566 1.647 1.00 83.56 82 GLU A C 1
ATOM 659 O O . GLU A 1 82 ? 14.147 9.126 2.205 1.00 83.56 82 GLU A O 1
ATOM 664 N N . ARG A 1 83 ? 12.135 8.773 1.270 1.00 84.81 83 ARG A N 1
ATOM 665 C CA . ARG A 1 83 ? 12.096 7.319 1.477 1.00 84.81 83 ARG A CA 1
ATOM 666 C C . ARG A 1 83 ? 12.754 6.536 0.342 1.00 84.81 83 ARG A C 1
ATOM 668 O O . ARG A 1 83 ? 12.848 5.311 0.405 1.00 84.81 83 ARG A O 1
ATOM 675 N N . ARG A 1 84 ? 13.196 7.215 -0.719 1.00 86.50 84 ARG A N 1
ATOM 676 C CA . ARG A 1 84 ? 13.860 6.573 -1.856 1.00 86.50 84 ARG A CA 1
ATOM 677 C C . ARG A 1 84 ? 15.322 6.313 -1.523 1.00 86.50 84 ARG A C 1
ATOM 679 O O . ARG A 1 84 ? 16.040 7.189 -1.051 1.00 86.50 84 ARG A O 1
ATOM 686 N N . ILE A 1 85 ? 15.781 5.110 -1.846 1.00 82.44 85 ILE A N 1
ATOM 687 C CA . ILE A 1 85 ? 17.197 4.761 -1.756 1.00 82.44 85 ILE A CA 1
ATOM 688 C C . ILE A 1 85 ? 17.938 5.473 -2.893 1.00 82.44 85 ILE A C 1
ATOM 690 O O . ILE A 1 85 ? 17.580 5.322 -4.062 1.00 82.44 85 ILE A O 1
ATOM 694 N N . LEU A 1 86 ? 18.970 6.243 -2.547 1.00 75.69 86 LEU A N 1
ATOM 695 C CA . LEU A 1 86 ? 19.859 6.869 -3.524 1.00 75.69 86 LEU A CA 1
ATOM 696 C C . LEU A 1 86 ? 20.791 5.813 -4.125 1.00 75.69 86 LEU A C 1
ATOM 698 O O . LEU A 1 86 ? 21.477 5.101 -3.390 1.00 75.69 86 LEU A O 1
ATOM 702 N N . PHE A 1 87 ? 20.853 5.743 -5.453 1.00 67.44 87 PHE A N 1
ATOM 703 C CA . PHE A 1 87 ? 21.824 4.913 -6.164 1.00 67.44 87 PHE A CA 1
ATOM 704 C C . PHE A 1 87 ? 23.045 5.773 -6.505 1.00 67.44 87 PHE A C 1
ATOM 706 O O . PHE A 1 87 ? 22.892 6.869 -7.031 1.00 67.44 87 PHE A O 1
ATOM 713 N N . GLU A 1 88 ? 24.246 5.341 -6.109 1.00 63.66 88 GLU A N 1
ATOM 714 C CA . GLU A 1 88 ? 25.499 6.105 -6.291 1.00 63.66 88 GLU A CA 1
ATOM 715 C C . GLU A 1 88 ? 25.436 7.574 -5.814 1.00 63.66 88 GLU A C 1
ATOM 717 O O . GLU A 1 88 ? 26.137 8.448 -6.319 1.00 63.66 88 GLU A O 1
ATOM 722 N N . LYS A 1 89 ? 24.603 7.851 -4.798 1.00 60.09 89 LYS A N 1
ATOM 723 C CA . LYS A 1 89 ? 24.312 9.202 -4.273 1.00 60.09 89 LYS A CA 1
ATOM 724 C C . LYS A 1 89 ? 23.640 10.151 -5.278 1.00 60.09 89 LYS A C 1
ATOM 726 O O . LYS A 1 89 ? 23.517 11.338 -4.982 1.00 60.09 89 LYS A O 1
ATOM 731 N N . GLN A 1 90 ? 23.172 9.649 -6.417 1.00 62.03 90 GLN A N 1
ATOM 732 C CA . GLN A 1 90 ? 22.377 10.405 -7.375 1.00 62.03 90 GLN A CA 1
ATOM 733 C C . GLN A 1 90 ? 20.889 10.086 -7.200 1.00 62.03 90 GLN A C 1
ATOM 735 O O . GLN A 1 90 ? 20.486 8.960 -6.891 1.00 62.03 90 GLN A O 1
ATOM 740 N N . ALA A 1 91 ? 20.054 11.112 -7.351 1.00 69.44 91 ALA A N 1
ATOM 741 C CA . ALA A 1 91 ? 18.613 10.929 -7.425 1.00 69.44 91 ALA A CA 1
ATOM 742 C C . ALA A 1 91 ? 18.255 10.349 -8.796 1.00 69.44 91 ALA A C 1
ATOM 744 O O . ALA A 1 91 ? 18.875 10.708 -9.787 1.00 69.44 91 ALA A O 1
ATOM 745 N N . PHE A 1 92 ? 17.198 9.537 -8.880 1.00 73.81 92 PHE A N 1
ATOM 746 C CA . PHE A 1 92 ? 16.722 8.987 -10.159 1.00 73.81 92 PHE A CA 1
ATOM 747 C C . PHE A 1 92 ? 16.413 10.071 -11.215 1.00 73.81 92 PHE A C 1
ATOM 749 O O . PHE A 1 92 ? 16.342 9.776 -12.401 1.00 73.81 92 PHE A O 1
ATOM 756 N N . SER A 1 93 ? 16.195 11.315 -10.779 1.00 68.88 93 SER A N 1
ATOM 757 C CA . SER A 1 93 ? 15.942 12.463 -11.639 1.00 68.88 93 SER A CA 1
ATOM 758 C C . SER A 1 93 ? 17.183 12.962 -12.386 1.00 68.88 93 SER A C 1
ATOM 760 O O . SER A 1 93 ? 17.019 13.743 -13.320 1.00 68.88 93 SER A O 1
ATOM 762 N N . SER A 1 94 ? 18.406 12.549 -12.023 1.00 74.69 94 SER A N 1
ATOM 763 C CA . SER A 1 94 ? 19.638 12.996 -12.698 1.00 74.69 94 SER A CA 1
ATOM 764 C C . SER A 1 94 ? 19.665 12.616 -14.180 1.00 74.69 94 SER A C 1
ATOM 766 O O . SER A 1 94 ? 20.099 13.421 -14.996 1.00 74.69 94 SER A O 1
ATOM 768 N N . GLU A 1 95 ? 19.097 11.463 -14.528 1.00 76.25 95 GLU A N 1
ATOM 769 C CA . GLU A 1 95 ? 19.049 10.924 -15.894 1.00 76.25 95 GLU A CA 1
ATOM 770 C C . GLU A 1 95 ? 17.844 11.414 -16.721 1.00 76.25 95 GLU A C 1
ATOM 772 O O . GLU A 1 95 ? 17.695 11.030 -17.878 1.00 76.25 95 GLU A O 1
ATOM 777 N N . LEU A 1 96 ? 16.963 12.233 -16.132 1.00 83.12 96 LEU A N 1
ATOM 778 C CA . LEU A 1 96 ? 15.767 12.768 -16.792 1.00 83.12 96 LEU A CA 1
ATOM 779 C C . LEU A 1 96 ? 16.032 14.148 -17.405 1.00 83.12 96 LEU A C 1
ATOM 781 O O . LEU A 1 96 ? 16.820 14.932 -16.869 1.00 83.12 96 LEU A O 1
ATOM 785 N N . SER A 1 97 ? 15.331 14.471 -18.490 1.00 87.12 97 SER A N 1
ATOM 786 C CA . SER A 1 97 ? 15.315 15.819 -19.070 1.00 87.12 97 SER A CA 1
ATOM 787 C C . SER A 1 97 ? 14.605 16.827 -18.152 1.00 87.12 97 SER A C 1
ATOM 789 O O . SER A 1 97 ? 13.837 16.460 -17.260 1.00 87.12 97 SER A O 1
ATOM 791 N N . ASP A 1 98 ? 14.833 18.123 -18.369 1.00 88.81 98 ASP A N 1
ATOM 792 C CA . ASP A 1 98 ? 14.245 19.174 -17.526 1.00 88.81 98 ASP A CA 1
ATOM 793 C C . ASP A 1 98 ? 12.711 19.229 -17.618 1.00 88.81 98 ASP A C 1
ATOM 795 O O . ASP A 1 98 ? 12.040 19.504 -16.619 1.00 88.81 98 ASP A O 1
ATOM 799 N N . GLU A 1 99 ? 12.144 18.905 -18.784 1.00 90.44 99 GLU A N 1
ATOM 800 C CA . GLU A 1 99 ? 10.693 18.786 -18.977 1.00 90.44 99 GLU A CA 1
ATOM 801 C C . GLU A 1 99 ? 10.117 17.648 -18.126 1.00 90.44 99 GLU A C 1
ATOM 803 O O . GLU A 1 99 ? 9.120 17.814 -17.422 1.00 90.44 99 GLU A O 1
ATOM 808 N N . GLU A 1 100 ? 10.789 16.500 -18.134 1.00 90.19 100 GLU A N 1
ATOM 809 C CA . GLU A 1 100 ? 10.388 15.312 -17.387 1.00 90.19 100 GLU A CA 1
ATOM 810 C C . GLU A 1 100 ? 10.507 15.522 -15.876 1.00 90.19 100 GLU A C 1
ATOM 812 O O . GLU A 1 100 ? 9.599 15.157 -15.127 1.00 90.19 100 GLU A O 1
ATOM 817 N N . ARG A 1 101 ? 11.588 16.164 -15.418 1.00 88.94 101 ARG A N 1
ATOM 818 C CA . ARG A 1 101 ? 11.759 16.554 -14.010 1.00 88.94 101 ARG A CA 1
ATOM 819 C C . ARG A 1 101 ? 10.641 17.480 -13.559 1.00 88.94 101 ARG A C 1
ATOM 821 O O . ARG A 1 101 ? 9.991 17.190 -12.558 1.00 88.94 101 ARG A O 1
ATOM 828 N N . SER A 1 102 ? 10.382 18.537 -14.328 1.00 91.88 102 SER A N 1
ATOM 829 C CA . SER A 1 102 ? 9.327 19.508 -14.024 1.00 91.88 102 SER A CA 1
ATOM 830 C C . SER A 1 102 ? 7.963 18.820 -13.928 1.00 91.88 102 SER A C 1
ATOM 832 O O . SER A 1 102 ? 7.203 19.061 -12.992 1.00 91.88 102 SER A O 1
ATOM 834 N N . PHE A 1 103 ? 7.674 17.885 -14.838 1.00 92.19 103 PHE A N 1
ATOM 835 C CA . PHE A 1 103 ? 6.432 17.116 -14.818 1.00 92.19 103 PHE A CA 1
ATOM 836 C C . PHE A 1 103 ? 6.285 16.214 -13.579 1.00 92.19 103 PHE A C 1
ATOM 838 O O . PHE A 1 103 ? 5.195 16.110 -13.000 1.00 92.19 103 PHE A O 1
ATOM 845 N N . LEU A 1 104 ? 7.368 15.562 -13.143 1.00 91.69 104 LEU A N 1
ATOM 846 C CA . LEU A 1 104 ? 7.362 14.764 -11.914 1.00 91.69 104 LEU A CA 1
ATOM 847 C C . LEU A 1 104 ? 7.199 15.646 -10.672 1.00 91.69 104 LEU A C 1
ATOM 849 O O . LEU A 1 104 ? 6.373 15.324 -9.824 1.00 91.69 104 LEU A O 1
ATOM 853 N N . GLU A 1 105 ? 7.897 16.779 -10.598 1.00 91.00 105 GLU A N 1
ATOM 854 C CA . GLU A 1 105 ? 7.781 17.743 -9.494 1.00 91.00 105 GLU A CA 1
ATOM 855 C C . GLU A 1 105 ? 6.370 18.339 -9.389 1.00 91.00 105 GLU A C 1
ATOM 857 O O . GLU A 1 105 ? 5.836 18.522 -8.295 1.00 91.00 105 GLU A O 1
ATOM 862 N N . GLU A 1 106 ? 5.719 18.626 -10.518 1.00 93.12 106 GLU A N 1
ATOM 863 C CA . GLU A 1 106 ? 4.309 19.024 -10.535 1.00 93.12 106 GLU A CA 1
ATOM 864 C C . GLU A 1 106 ? 3.376 17.902 -10.075 1.00 93.12 106 GLU A C 1
ATOM 866 O O . GLU A 1 106 ? 2.327 18.169 -9.486 1.00 93.12 106 GLU A O 1
ATOM 871 N N . THR A 1 107 ? 3.738 16.647 -10.340 1.00 92.75 107 THR A N 1
ATOM 872 C CA . THR A 1 107 ? 2.964 15.484 -9.896 1.00 92.75 107 THR A CA 1
ATOM 873 C C . THR A 1 107 ? 3.133 15.237 -8.397 1.00 92.75 107 THR A C 1
ATOM 875 O O . THR A 1 107 ? 2.141 14.934 -7.742 1.00 92.75 107 THR A O 1
ATOM 878 N N . GLU A 1 108 ? 4.330 15.434 -7.835 1.00 91.56 108 GLU A N 1
ATOM 879 C CA . GLU A 1 108 ? 4.609 15.319 -6.391 1.00 91.56 108 GLU A CA 1
ATOM 880 C C . GLU A 1 108 ? 3.819 16.330 -5.545 1.00 91.56 108 GLU A C 1
ATOM 882 O O . GLU A 1 108 ? 3.520 16.065 -4.385 1.00 91.56 108 GLU A O 1
ATOM 887 N N . LYS A 1 109 ? 3.439 17.477 -6.122 1.00 92.06 109 LYS A N 1
ATOM 888 C CA . LYS A 1 109 ? 2.608 18.495 -5.451 1.00 92.06 109 LYS A CA 1
ATOM 889 C C . LYS A 1 109 ? 1.124 18.125 -5.381 1.00 92.06 109 LYS A C 1
ATOM 891 O O . LYS A 1 109 ? 0.369 18.784 -4.668 1.00 92.06 109 LYS A O 1
ATOM 896 N N . LYS A 1 110 ? 0.677 17.141 -6.166 1.00 92.50 110 LYS A N 1
ATOM 897 C CA . LYS A 1 110 ? -0.723 16.696 -6.189 1.00 92.50 110 LYS A CA 1
ATOM 898 C C . LYS A 1 110 ? -0.959 15.687 -5.070 1.00 92.50 110 LYS A C 1
ATOM 900 O O . LYS A 1 110 ? -0.040 14.994 -4.650 1.00 92.50 110 LYS A O 1
ATOM 905 N N . ILE A 1 111 ? -2.210 15.586 -4.626 1.00 92.50 111 ILE A N 1
ATOM 906 C CA . ILE A 1 111 ? -2.611 14.596 -3.623 1.00 92.50 111 ILE A CA 1
ATOM 907 C C . ILE A 1 111 ? -2.327 13.195 -4.181 1.00 92.50 111 ILE A C 1
ATOM 909 O O . ILE A 1 111 ? -2.772 12.843 -5.279 1.00 92.50 111 ILE A O 1
ATOM 913 N N . SER A 1 112 ? -1.559 12.410 -3.430 1.00 95.44 112 SER A N 1
ATOM 914 C CA . SER A 1 112 ? -1.279 11.015 -3.760 1.00 95.44 112 SER A CA 1
ATOM 915 C C . SER A 1 112 ? -2.470 10.116 -3.430 1.00 95.44 112 SER A C 1
ATOM 917 O O . SER A 1 112 ? -3.401 10.503 -2.722 1.00 95.44 112 SER A O 1
ATOM 919 N N . LEU A 1 113 ? -2.437 8.877 -3.912 1.00 95.50 113 LEU A N 1
ATOM 920 C CA . LEU A 1 113 ? -3.460 7.885 -3.615 1.00 95.50 113 LEU A CA 1
ATOM 921 C C . LEU A 1 113 ? -3.544 7.638 -2.112 1.00 95.50 113 LEU A C 1
ATOM 923 O O . LEU A 1 113 ? -4.640 7.662 -1.559 1.00 95.50 113 LEU A O 1
ATOM 927 N N . PHE A 1 114 ? -2.395 7.456 -1.460 1.00 95.06 114 PHE A N 1
ATOM 928 C CA . PHE A 1 114 ? -2.328 7.288 -0.016 1.00 95.06 114 PHE A CA 1
ATOM 929 C C . PHE A 1 114 ? -2.992 8.457 0.728 1.00 95.06 114 PHE A C 1
ATOM 931 O O . PHE A 1 114 ? -3.871 8.246 1.562 1.00 95.06 114 PHE A O 1
ATOM 938 N N . GLN A 1 115 ? -2.638 9.696 0.376 1.00 94.75 115 GLN A N 1
ATOM 939 C CA . GLN A 1 115 ? -3.217 10.893 0.992 1.00 94.75 115 GLN A CA 1
ATOM 940 C C . GLN A 1 115 ? -4.727 10.997 0.734 1.00 94.75 115 GLN A C 1
ATOM 942 O O . GLN A 1 115 ? -5.492 11.293 1.650 1.00 94.75 115 GLN A O 1
ATOM 947 N N . GLY A 1 116 ? -5.175 10.713 -0.493 1.00 94.62 116 GLY A N 1
ATOM 948 C CA . GLY A 1 116 ? -6.592 10.718 -0.858 1.00 94.62 116 GLY A CA 1
ATOM 949 C C . GLY A 1 116 ? -7.406 9.673 -0.091 1.00 94.62 116 GLY A C 1
ATOM 950 O O . GLY A 1 116 ? -8.502 9.975 0.386 1.00 94.62 116 GLY A O 1
ATOM 951 N N . VAL A 1 117 ? -6.854 8.470 0.087 1.00 95.44 117 VAL A N 1
ATOM 952 C CA . VAL A 1 117 ? -7.454 7.401 0.898 1.00 95.44 117 VAL A CA 1
ATOM 953 C C . VAL A 1 117 ? -7.481 7.790 2.372 1.00 95.44 117 VAL A C 1
ATOM 955 O O . VAL A 1 117 ? -8.518 7.621 3.005 1.00 95.44 117 VAL A O 1
ATOM 958 N N . ASN A 1 118 ? -6.400 8.360 2.911 1.00 95.81 118 ASN A N 1
ATOM 959 C CA . ASN A 1 118 ? -6.350 8.829 4.295 1.00 95.81 118 ASN A CA 1
ATOM 960 C C . ASN A 1 118 ? -7.444 9.878 4.572 1.00 95.81 118 ASN A C 1
ATOM 962 O O . ASN A 1 118 ? -8.247 9.708 5.485 1.00 95.81 118 ASN A O 1
ATOM 966 N N . LEU A 1 119 ? -7.552 10.905 3.721 1.00 94.06 119 LEU A N 1
ATOM 967 C CA . LEU A 1 119 ? -8.592 11.940 3.825 1.00 94.06 119 LEU A CA 1
ATOM 968 C C . LEU A 1 119 ? -10.009 11.378 3.645 1.00 94.06 119 LEU A C 1
ATOM 970 O O . LEU A 1 119 ? -10.977 11.881 4.215 1.00 94.06 119 LEU A O 1
ATOM 974 N N . TRP A 1 120 ? -10.184 10.358 2.804 1.00 93.75 120 TRP A N 1
ATOM 975 C CA . TRP A 1 120 ? -11.463 9.660 2.684 1.00 93.75 120 TRP A CA 1
ATOM 976 C C . TRP A 1 120 ? -11.799 8.868 3.955 1.00 93.75 120 TRP A C 1
ATOM 978 O O . TRP A 1 120 ? -12.920 8.989 4.447 1.00 93.75 120 TRP A O 1
ATOM 988 N N . LEU A 1 121 ? -10.835 8.141 4.527 1.00 95.00 121 LEU A N 1
ATOM 989 C CA . LEU A 1 121 ? -11.012 7.378 5.761 1.00 95.00 121 LEU A CA 1
ATOM 990 C C . LEU A 1 121 ? -11.382 8.279 6.946 1.00 95.00 121 LEU A C 1
ATOM 992 O O . LEU A 1 121 ? -12.297 7.940 7.690 1.00 95.00 121 LEU A O 1
ATOM 996 N N . GLU A 1 122 ? -10.765 9.453 7.084 1.00 93.56 122 GLU A N 1
ATOM 997 C CA . GLU A 1 122 ? -11.089 10.426 8.147 1.00 93.56 122 GLU A CA 1
ATOM 998 C C . GLU A 1 122 ? -12.550 10.902 8.121 1.00 93.56 122 GLU A C 1
ATOM 1000 O O . GLU A 1 122 ? -13.119 11.250 9.162 1.00 93.56 122 GLU A O 1
ATOM 1005 N N . ARG A 1 123 ? -13.167 10.888 6.932 1.00 90.56 123 ARG A N 1
ATOM 1006 C CA . ARG A 1 123 ? -14.569 11.258 6.694 1.00 90.56 123 ARG A CA 1
ATOM 1007 C C . ARG A 1 123 ? -15.533 10.075 6.818 1.00 90.56 123 ARG A C 1
ATOM 1009 O O . ARG A 1 123 ? -16.729 10.257 6.595 1.00 90.56 123 ARG A O 1
ATOM 1016 N N . THR A 1 124 ? -15.040 8.875 7.136 1.00 87.62 124 THR A N 1
ATOM 1017 C CA . THR A 1 124 ? -15.882 7.678 7.252 1.00 87.62 124 THR A CA 1
ATOM 1018 C C . THR A 1 124 ? -16.951 7.907 8.323 1.00 87.62 124 THR A C 1
ATOM 1020 O O . THR A 1 124 ? -16.614 8.259 9.458 1.00 87.62 124 THR A O 1
ATOM 1023 N N . PRO A 1 125 ? -18.242 7.734 7.986 1.00 82.44 125 PRO A N 1
ATOM 1024 C CA . PRO A 1 125 ? -19.312 7.836 8.970 1.00 82.44 125 PRO A CA 1
ATOM 1025 C C . PRO A 1 125 ? -19.209 6.710 10.012 1.00 82.44 125 PRO A C 1
ATOM 1027 O O . PRO A 1 125 ? -18.457 5.755 9.846 1.00 82.44 125 PRO A O 1
ATOM 1030 N N . PHE A 1 126 ? -20.004 6.801 11.078 1.00 84.69 126 PHE A N 1
ATOM 1031 C CA . PHE A 1 126 ? -20.156 5.765 12.117 1.00 84.69 126 PHE A CA 1
ATOM 1032 C C . PHE A 1 126 ? -19.013 5.622 13.130 1.00 84.69 126 PHE A C 1
ATOM 1034 O O . PHE A 1 126 ? -19.169 4.857 14.080 1.00 84.69 126 PHE A O 1
ATOM 1041 N N . LEU A 1 127 ? -17.907 6.363 12.988 1.00 87.88 127 LEU A N 1
ATOM 1042 C CA . LEU A 1 127 ? -16.939 6.484 14.086 1.00 87.88 127 LEU A CA 1
ATOM 1043 C C . LEU A 1 127 ? -17.601 7.093 15.328 1.00 87.88 127 LEU A C 1
ATOM 1045 O O . LEU A 1 127 ? -17.455 6.565 16.426 1.00 87.88 127 LEU A O 1
ATOM 1049 N N . ASP A 1 128 ? -18.396 8.140 15.104 1.00 88.06 128 ASP A N 1
ATOM 1050 C CA . ASP A 1 128 ? -19.153 8.864 16.118 1.00 88.06 128 ASP A CA 1
ATOM 1051 C C . ASP A 1 128 ? -20.599 9.034 15.611 1.00 88.06 128 ASP A C 1
ATOM 1053 O O . ASP A 1 128 ? -20.812 9.595 14.531 1.00 88.06 128 ASP A O 1
ATOM 1057 N N . PHE A 1 129 ? -21.603 8.530 16.337 1.00 83.56 129 PHE A N 1
ATOM 1058 C CA . PHE A 1 129 ? -23.014 8.615 15.926 1.00 83.56 129 PHE A CA 1
ATOM 1059 C C . PHE A 1 129 ? -23.978 8.622 17.120 1.00 83.56 129 PHE A C 1
ATOM 1061 O O . PHE A 1 129 ? -23.961 7.695 17.912 1.00 83.56 129 PHE A O 1
ATOM 1068 N N . GLU A 1 130 ? -24.847 9.635 17.242 1.00 80.88 130 GLU A N 1
ATOM 1069 C CA . GLU A 1 130 ? -25.956 9.686 18.227 1.00 80.88 130 GLU A CA 1
ATOM 1070 C C . GLU A 1 130 ? -25.588 9.257 19.672 1.00 80.88 130 GLU A C 1
ATOM 1072 O O . GLU A 1 130 ? -26.356 8.590 20.360 1.00 80.88 130 GLU A O 1
ATOM 1077 N N . GLY A 1 131 ? -24.401 9.650 20.155 1.00 81.56 131 GLY A N 1
ATOM 1078 C CA . GLY A 1 131 ? -23.906 9.303 21.499 1.00 81.56 131 GLY A CA 1
ATOM 1079 C C . GLY A 1 131 ? -23.146 7.972 21.588 1.00 81.56 131 GLY A C 1
ATOM 1080 O O . GLY A 1 131 ? -22.672 7.614 22.663 1.00 81.56 131 GLY A O 1
ATOM 1081 N N . PHE A 1 132 ? -22.993 7.261 20.473 1.00 87.75 132 PHE A N 1
ATOM 1082 C CA . PHE A 1 132 ? -22.106 6.116 20.313 1.00 87.75 132 PHE A CA 1
ATOM 1083 C C . PHE A 1 132 ? -20.744 6.553 19.760 1.00 87.75 132 PHE A C 1
ATOM 1085 O O . PHE A 1 132 ? -20.671 7.286 18.773 1.00 87.75 132 PHE A O 1
ATOM 1092 N N . SER A 1 133 ? -19.681 6.042 20.379 1.00 91.75 133 SER A N 1
ATOM 1093 C CA . SER A 1 133 ? -18.301 6.123 19.901 1.00 91.75 133 SER A CA 1
ATOM 1094 C C . SER A 1 133 ? -17.825 4.705 19.609 1.00 91.75 133 SER A C 1
ATOM 1096 O O . SER A 1 133 ? -17.761 3.855 20.510 1.00 91.75 133 SER A O 1
ATOM 1098 N N . PHE A 1 134 ? -17.509 4.434 18.340 1.00 92.25 134 PHE A N 1
ATOM 1099 C CA . PHE A 1 134 ? -16.921 3.159 17.935 1.00 92.25 134 PHE A CA 1
ATOM 1100 C C . PHE A 1 134 ? -15.624 2.915 18.698 1.00 92.25 134 PHE A C 1
ATOM 1102 O O . PHE A 1 134 ? -15.385 1.800 19.155 1.00 92.25 134 PHE A O 1
ATOM 1109 N N . TRP A 1 135 ? -14.804 3.955 18.852 1.00 91.75 135 TRP A N 1
ATOM 1110 C CA . TRP A 1 135 ? -13.485 3.815 19.445 1.00 91.75 135 TRP A CA 1
ATOM 1111 C C . TRP A 1 135 ? -13.543 3.507 20.937 1.00 91.75 135 TRP A C 1
ATOM 1113 O O . TRP A 1 135 ? -12.826 2.620 21.396 1.00 91.75 135 TRP A O 1
ATOM 1123 N N . ASP A 1 136 ? -14.443 4.155 21.677 1.00 91.44 136 ASP A N 1
ATOM 1124 C CA . ASP A 1 136 ? -14.630 3.864 23.102 1.00 91.44 136 ASP A CA 1
ATOM 1125 C C .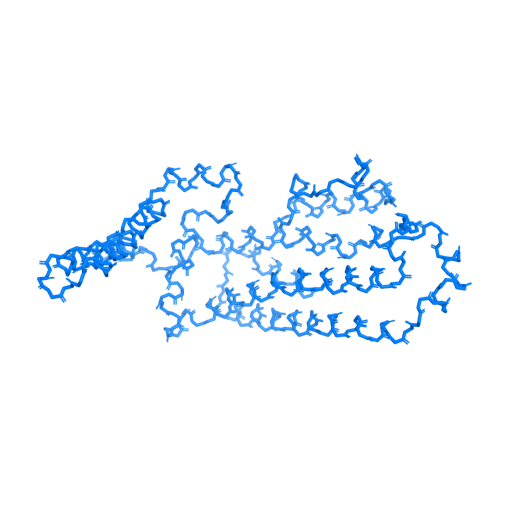 ASP A 1 136 ? -15.212 2.463 23.297 1.00 91.44 136 ASP A C 1
ATOM 1127 O O . ASP A 1 136 ? -14.723 1.692 24.118 1.00 91.44 136 ASP A O 1
ATOM 1131 N N . SER A 1 137 ? -16.188 2.084 22.467 1.00 92.19 137 SER A N 1
ATOM 1132 C CA . SER A 1 137 ? -16.770 0.737 22.504 1.00 92.19 137 SER A CA 1
ATOM 1133 C C . SER A 1 137 ? -15.737 -0.340 22.170 1.00 92.19 137 SER A C 1
ATOM 1135 O O . SER A 1 137 ? -15.708 -1.397 22.800 1.00 92.19 137 SER A O 1
ATOM 1137 N N . TYR A 1 138 ? -14.868 -0.072 21.193 1.00 91.44 138 TYR A N 1
ATOM 1138 C CA . TYR A 1 138 ? -13.782 -0.969 20.817 1.00 91.44 138 TYR A CA 1
ATOM 1139 C C . TYR A 1 138 ? -12.749 -1.103 21.942 1.00 91.44 138 TYR A C 1
ATOM 1141 O O . TYR A 1 138 ? -12.341 -2.223 22.249 1.00 91.44 138 TYR A O 1
ATOM 1149 N N . LYS A 1 139 ? -12.376 0.006 22.599 1.00 90.25 139 LYS A N 1
ATOM 1150 C CA . LYS A 1 139 ? -11.496 -0.004 23.778 1.00 90.25 139 LYS A CA 1
ATOM 1151 C C . LYS A 1 139 ? -12.080 -0.853 24.900 1.00 90.25 139 LYS A C 1
ATOM 1153 O O . LYS A 1 139 ? -11.412 -1.778 25.346 1.00 90.25 139 LYS A O 1
ATOM 1158 N N . SER A 1 140 ? -13.332 -0.608 25.286 1.00 92.12 140 SER A N 1
ATOM 1159 C CA . SER A 1 140 ? -13.980 -1.356 26.369 1.00 92.12 140 SER A CA 1
ATOM 1160 C C . SER A 1 140 ? -14.106 -2.850 26.062 1.00 92.12 140 SER A C 1
ATOM 1162 O O . SER A 1 140 ? -13.837 -3.677 26.927 1.00 92.12 140 SER A O 1
ATOM 1164 N N . ALA A 1 141 ? -14.462 -3.219 24.827 1.00 91.75 141 ALA A N 1
ATOM 1165 C CA . ALA A 1 141 ? -14.544 -4.627 24.431 1.00 91.75 141 ALA A CA 1
ATOM 1166 C C . ALA A 1 141 ? -13.175 -5.329 24.478 1.00 91.75 141 ALA A C 1
ATOM 1168 O O . ALA A 1 141 ? -13.087 -6.517 24.800 1.00 91.75 141 ALA A O 1
ATOM 1169 N N . LEU A 1 142 ? -12.103 -4.604 24.149 1.00 88.62 142 LEU A N 1
ATOM 1170 C CA . LEU A 1 142 ? -10.752 -5.148 24.167 1.00 88.62 142 LEU A CA 1
ATOM 1171 C C . LEU A 1 142 ? -10.195 -5.242 25.593 1.00 88.62 142 LEU A C 1
ATOM 1173 O O . LEU A 1 142 ? -9.614 -6.271 25.927 1.00 88.62 142 LEU A O 1
ATOM 1177 N N . GLU A 1 143 ? -10.444 -4.245 26.444 1.00 90.06 143 GLU A N 1
ATOM 1178 C CA . GLU A 1 143 ? -10.155 -4.306 27.886 1.00 90.06 143 GLU A CA 1
ATOM 1179 C C . GLU A 1 143 ? -10.854 -5.510 28.532 1.00 90.06 143 GLU A C 1
ATOM 1181 O O . GLU A 1 143 ? -10.193 -6.342 29.147 1.00 90.06 143 GLU A O 1
ATOM 1186 N N . GLU A 1 144 ? -12.150 -5.708 28.270 1.00 92.00 144 GLU A N 1
ATOM 1187 C CA . GLU A 1 144 ? -12.886 -6.877 28.768 1.00 92.00 144 GLU A CA 1
ATOM 1188 C C . GLU A 1 144 ? -12.274 -8.202 28.268 1.00 92.00 144 GLU A C 1
ATOM 1190 O O . GLU A 1 144 ? -12.227 -9.201 28.992 1.00 92.00 144 GLU A O 1
ATOM 1195 N N . SER A 1 145 ? -11.793 -8.239 27.021 1.00 89.31 145 SER A N 1
ATOM 1196 C CA . SER A 1 145 ? -11.116 -9.418 26.477 1.00 89.31 145 SER A CA 1
ATOM 1197 C C . SER A 1 145 ? -9.757 -9.672 27.134 1.00 89.31 145 SER A C 1
ATOM 1199 O O . SER A 1 145 ? -9.393 -10.838 27.305 1.00 89.31 145 SER A O 1
ATOM 1201 N N . LEU A 1 146 ? -8.998 -8.626 27.465 1.00 88.06 146 LEU A N 1
ATOM 1202 C CA . LEU A 1 146 ? -7.712 -8.739 28.156 1.00 88.06 146 LEU A CA 1
ATOM 1203 C C . LEU A 1 146 ? -7.911 -9.203 29.600 1.00 88.06 146 LEU A C 1
ATOM 1205 O O . LEU A 1 146 ? -7.231 -10.137 30.016 1.00 88.06 146 LEU A O 1
ATOM 1209 N N . ASP A 1 147 ? -8.903 -8.666 30.307 1.00 88.56 147 ASP A N 1
ATOM 1210 C CA . ASP A 1 147 ? -9.244 -9.083 31.673 1.00 88.56 147 ASP A CA 1
ATOM 1211 C C . ASP A 1 147 ? -9.636 -10.568 31.724 1.00 88.56 147 ASP A C 1
ATOM 1213 O O . ASP A 1 147 ? -9.220 -11.315 32.613 1.00 88.56 147 ASP A O 1
ATOM 1217 N N . LYS A 1 148 ? -10.400 -11.045 30.731 1.00 87.94 148 LYS A N 1
ATOM 1218 C CA . LYS A 1 148 ? -10.735 -12.474 30.600 1.00 87.94 148 LYS A CA 1
ATOM 1219 C C . LYS A 1 148 ? -9.503 -13.339 30.335 1.00 87.94 148 LYS A C 1
ATOM 1221 O O . LYS A 1 148 ? -9.423 -14.454 30.853 1.00 87.94 148 LYS A O 1
ATOM 1226 N N . GLN A 1 149 ? -8.559 -12.857 29.523 1.00 85.38 149 GLN A N 1
ATOM 1227 C CA . GLN A 1 149 ? -7.300 -13.565 29.286 1.00 85.38 149 GLN A CA 1
ATOM 1228 C C . GLN A 1 149 ? -6.458 -13.625 30.561 1.00 85.38 149 GLN A C 1
ATOM 1230 O O . GLN A 1 149 ? -5.980 -14.705 30.900 1.00 85.38 149 GLN A O 1
ATOM 1235 N N . GLU A 1 150 ? -6.348 -12.525 31.303 1.00 85.88 150 GLU A N 1
ATOM 1236 C CA . GLU A 1 150 ? -5.630 -12.462 32.578 1.00 85.88 150 GLU A CA 1
ATOM 1237 C C . GLU A 1 150 ? -6.213 -13.448 33.600 1.00 85.88 150 GLU A C 1
ATOM 1239 O O . GLU A 1 150 ? -5.492 -14.289 34.133 1.00 85.88 150 GLU A O 1
ATOM 1244 N N . GLN A 1 151 ? -7.539 -13.475 33.762 1.00 85.62 151 GLN A N 1
ATOM 1245 C CA . GLN A 1 151 ? -8.214 -14.451 34.629 1.00 85.62 151 GLN A CA 1
ATOM 1246 C C . GLN A 1 151 ? -7.958 -15.907 34.205 1.00 85.62 151 GLN A C 1
ATOM 1248 O O . GLN A 1 151 ? -7.903 -16.806 35.047 1.00 85.62 151 GLN A O 1
ATOM 1253 N N . SER A 1 152 ? -7.791 -16.166 32.904 1.00 83.19 152 SER A N 1
ATOM 1254 C CA . SER A 1 152 ? -7.477 -17.508 32.402 1.00 83.19 152 SER A CA 1
ATOM 1255 C C . SER A 1 152 ? -6.044 -17.954 32.725 1.00 83.19 152 SER A C 1
ATOM 1257 O O . SER A 1 152 ? -5.826 -19.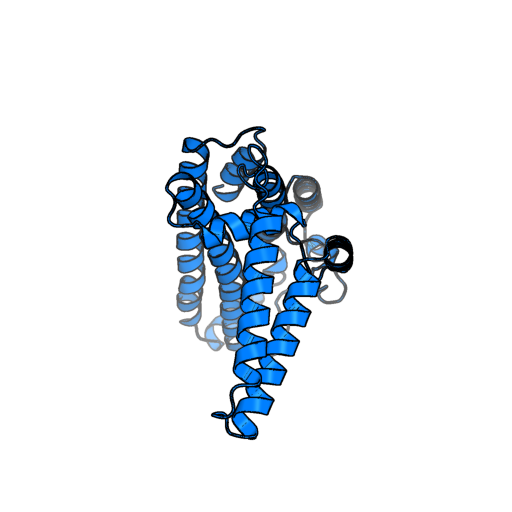150 32.930 1.00 83.19 152 SER A O 1
ATOM 1259 N N . LEU A 1 153 ? -5.089 -17.021 32.852 1.00 81.56 153 LEU A N 1
ATOM 1260 C CA . LEU A 1 153 ? -3.699 -17.300 33.262 1.00 81.56 153 LEU A CA 1
ATOM 1261 C C . LEU A 1 153 ? -3.598 -17.757 34.725 1.00 81.56 153 LEU A C 1
ATOM 1263 O O . LEU A 1 153 ? -2.680 -18.495 35.103 1.00 81.56 153 LEU A O 1
ATOM 1267 N N . ASP A 1 154 ? -4.566 -17.345 35.540 1.00 76.56 154 ASP A N 1
ATOM 1268 C CA . ASP A 1 154 ? -4.695 -17.745 36.941 1.00 76.56 154 ASP A CA 1
ATOM 1269 C C . ASP A 1 154 ? -5.479 -19.051 37.124 1.00 76.56 154 ASP A C 1
ATOM 1271 O O . ASP A 1 154 ? -5.529 -19.605 38.227 1.00 76.56 154 ASP A O 1
ATOM 1275 N N . SER A 1 155 ? -6.051 -19.602 36.047 1.00 69.94 155 SER A N 1
ATOM 1276 C CA . SER A 1 155 ? -6.704 -20.907 36.107 1.00 69.94 155 SER A CA 1
ATOM 1277 C C . SER A 1 155 ? -5.658 -22.014 36.310 1.00 69.94 155 SER A C 1
ATOM 1279 O O . SER A 1 155 ? -4.732 -22.195 35.520 1.00 69.94 155 SER A O 1
ATOM 1281 N N . GLY A 1 156 ? -5.785 -22.775 37.402 1.00 69.12 156 GLY A N 1
ATOM 1282 C CA . GLY A 1 156 ? -4.800 -23.772 37.860 1.00 69.12 156 GLY A CA 1
ATOM 1283 C C . GLY A 1 156 ? -4.651 -25.030 36.989 1.00 69.12 156 GLY A C 1
ATOM 1284 O O . GLY A 1 156 ? -4.241 -26.073 37.495 1.00 69.12 156 GLY A O 1
ATOM 1285 N N . HIS A 1 157 ? -5.017 -24.965 35.708 1.00 77.19 157 HIS A N 1
ATOM 1286 C CA . HIS A 1 157 ? -4.985 -26.078 34.756 1.00 77.19 157 HIS A CA 1
ATOM 1287 C C . HIS A 1 157 ? -3.850 -25.977 33.723 1.00 77.19 157 HIS A C 1
ATOM 1289 O O . HIS A 1 157 ? -3.730 -26.865 32.882 1.00 77.19 157 HIS A O 1
ATOM 1295 N N . LEU A 1 158 ? -3.022 -24.929 33.782 1.00 80.69 158 LEU A N 1
ATOM 1296 C CA . LEU A 1 158 ? -1.921 -24.695 32.843 1.00 80.69 158 LEU A CA 1
ATOM 1297 C C . LEU A 1 158 ? -0.608 -25.315 33.339 1.00 80.69 158 LEU A C 1
ATOM 1299 O O . LEU A 1 158 ? -0.279 -25.237 34.526 1.00 80.69 158 LEU A O 1
ATOM 1303 N N . SER A 1 159 ? 0.174 -25.895 32.426 1.00 85.94 159 SER A N 1
ATOM 1304 C CA . SER A 1 159 ? 1.576 -26.222 32.717 1.00 85.94 159 SER A CA 1
ATOM 1305 C C . SER A 1 159 ? 2.428 -24.949 32.843 1.00 85.94 159 SER A C 1
ATOM 1307 O O . SER A 1 159 ? 2.040 -23.878 32.376 1.00 85.94 159 SER A O 1
ATOM 1309 N N . VAL A 1 160 ? 3.611 -25.060 33.459 1.00 83.62 160 VAL A N 1
ATOM 1310 C CA . VAL A 1 160 ? 4.533 -23.920 33.655 1.00 83.62 160 VAL A CA 1
ATOM 1311 C C . VAL A 1 160 ? 4.931 -23.284 32.317 1.00 83.62 160 VAL A C 1
ATOM 1313 O O . VAL A 1 160 ? 4.841 -22.070 32.169 1.00 83.62 160 VAL A O 1
ATOM 1316 N N . GLU A 1 161 ? 5.281 -24.096 31.314 1.00 85.44 161 GLU A N 1
ATOM 1317 C CA . GLU A 1 161 ? 5.663 -23.607 29.979 1.00 85.44 161 GLU A CA 1
ATOM 1318 C C . GLU A 1 161 ? 4.494 -22.938 29.236 1.00 85.44 161 GLU A C 1
ATOM 1320 O O . GLU A 1 161 ? 4.674 -21.944 28.528 1.00 85.44 161 GLU A O 1
ATOM 1325 N N . GLU A 1 162 ? 3.275 -23.468 29.382 1.00 83.94 162 GLU A N 1
ATOM 1326 C CA . GLU A 1 162 ? 2.082 -22.864 28.781 1.00 83.94 162 GLU A CA 1
ATOM 1327 C C . GLU A 1 162 ? 1.747 -21.528 29.431 1.00 83.94 162 GLU A C 1
ATOM 1329 O O . GLU A 1 162 ? 1.435 -20.578 28.710 1.00 83.94 162 GLU A O 1
ATOM 1334 N N . LYS A 1 163 ? 1.865 -21.441 30.761 1.00 85.38 163 LYS A N 1
ATOM 1335 C CA . LYS A 1 163 ? 1.646 -20.206 31.509 1.00 85.38 163 LYS A CA 1
ATOM 1336 C C . LYS A 1 163 ? 2.639 -19.121 31.091 1.00 85.38 163 LYS A C 1
ATOM 1338 O O . LYS A 1 163 ? 2.197 -18.054 30.677 1.00 85.38 163 LYS A O 1
ATOM 1343 N N . GLU A 1 164 ? 3.940 -19.416 31.062 1.00 87.00 164 GLU A N 1
ATOM 1344 C CA . GLU A 1 164 ? 4.971 -18.459 30.620 1.00 87.00 164 GLU A CA 1
ATOM 1345 C C . GLU A 1 164 ? 4.738 -17.967 29.180 1.00 87.00 164 GLU A C 1
ATOM 1347 O O . GLU A 1 164 ? 4.863 -16.777 28.876 1.00 87.00 164 GLU A O 1
ATOM 1352 N N . ARG A 1 165 ? 4.360 -18.870 28.261 1.00 86.56 165 ARG A N 1
ATOM 1353 C CA . ARG A 1 165 ? 4.048 -18.500 26.872 1.00 86.56 165 ARG A CA 1
ATOM 1354 C C . ARG A 1 165 ? 2.821 -17.594 26.790 1.00 86.56 165 ARG A C 1
ATOM 1356 O O . ARG A 1 165 ? 2.820 -16.642 26.007 1.00 86.56 165 ARG A O 1
ATOM 1363 N N . MET A 1 166 ? 1.764 -17.914 27.534 1.00 84.56 166 MET A N 1
ATOM 1364 C CA . MET A 1 166 ? 0.526 -17.139 27.516 1.00 84.56 166 MET A CA 1
ATOM 1365 C C . MET A 1 166 ? 0.703 -15.775 28.196 1.00 84.56 166 MET A C 1
ATOM 1367 O O . MET A 1 166 ? 0.228 -14.790 27.638 1.00 84.56 166 MET A O 1
ATOM 1371 N N . GLU A 1 167 ? 1.454 -15.686 29.297 1.00 87.94 167 GLU A N 1
ATOM 1372 C CA . GLU A 1 167 ? 1.832 -14.419 29.947 1.00 87.94 167 GLU A CA 1
ATOM 1373 C C . GLU A 1 167 ? 2.605 -13.516 28.981 1.00 87.94 167 GLU A C 1
ATOM 1375 O O . GLU A 1 167 ? 2.217 -12.373 28.748 1.00 87.94 167 GLU A O 1
ATOM 1380 N N . LYS A 1 168 ? 3.626 -14.054 28.303 1.00 88.75 168 LYS A N 1
ATOM 1381 C CA . LYS A 1 168 ? 4.386 -13.295 27.301 1.00 88.75 168 LYS A CA 1
ATOM 1382 C C . LYS A 1 168 ? 3.510 -12.816 26.139 1.00 88.75 168 LYS A C 1
ATOM 1384 O O . LYS A 1 168 ? 3.693 -11.709 25.631 1.00 88.75 168 LYS A O 1
ATOM 1389 N N . ASN A 1 169 ? 2.578 -13.646 25.671 1.00 85.75 169 ASN A N 1
ATOM 1390 C CA . ASN A 1 169 ? 1.644 -13.257 24.613 1.00 85.75 169 ASN A CA 1
ATOM 1391 C C . ASN A 1 169 ? 0.678 -12.164 25.084 1.00 85.75 169 ASN A C 1
ATOM 1393 O O . ASN A 1 169 ? 0.423 -11.223 24.330 1.00 85.75 169 ASN A O 1
ATOM 1397 N N . TYR A 1 170 ? 0.175 -12.269 26.314 1.00 87.12 170 TYR A N 1
ATOM 1398 C CA . TYR A 1 170 ? -0.686 -11.271 26.939 1.00 87.12 170 TYR A CA 1
ATOM 1399 C C . TYR A 1 170 ? 0.034 -9.924 27.075 1.00 87.12 170 TYR A C 1
ATOM 1401 O O . TYR A 1 170 ? -0.461 -8.920 26.564 1.00 87.12 170 TYR A O 1
ATOM 1409 N N . GLU A 1 171 ? 1.248 -9.907 27.635 1.00 87.69 171 GLU A N 1
ATOM 1410 C CA . GLU A 1 171 ? 2.063 -8.693 27.777 1.00 87.69 171 GLU A CA 1
ATOM 1411 C C . GLU A 1 171 ? 2.340 -8.020 26.426 1.00 87.69 171 GLU A C 1
ATOM 1413 O O . GLU A 1 171 ? 2.168 -6.808 26.276 1.00 87.69 171 GLU A O 1
ATOM 1418 N N . ASN A 1 172 ? 2.721 -8.804 25.411 1.00 85.88 172 ASN A N 1
ATOM 1419 C CA . ASN A 1 172 ? 2.962 -8.277 24.067 1.00 85.88 172 ASN A CA 1
ATOM 1420 C C . ASN A 1 172 ? 1.684 -7.717 23.432 1.00 85.88 172 ASN A C 1
ATOM 1422 O O . ASN A 1 172 ? 1.722 -6.656 22.807 1.00 85.88 172 ASN A O 1
ATOM 1426 N N . THR A 1 173 ? 0.554 -8.411 23.589 1.00 84.44 173 THR A N 1
ATOM 1427 C CA . THR A 1 173 ? -0.742 -7.971 23.052 1.00 84.44 173 THR A CA 1
ATOM 1428 C C . THR A 1 173 ? -1.173 -6.664 23.702 1.00 84.44 173 THR A C 1
ATOM 1430 O O . THR A 1 173 ? -1.508 -5.715 22.993 1.00 84.44 173 THR A O 1
ATOM 1433 N N . ARG A 1 174 ? -1.083 -6.579 25.033 1.00 85.69 174 ARG A N 1
ATOM 1434 C CA . ARG A 1 174 ? -1.414 -5.381 25.808 1.00 85.69 174 ARG A CA 1
ATOM 1435 C C . ARG A 1 174 ? -0.535 -4.195 25.422 1.00 85.69 174 ARG A C 1
ATOM 1437 O O . ARG A 1 174 ? -1.058 -3.133 25.104 1.00 85.69 174 ARG A O 1
ATOM 1444 N N . LYS A 1 175 ? 0.785 -4.388 25.340 1.00 84.69 175 LYS A N 1
ATOM 1445 C CA . LYS A 1 175 ? 1.726 -3.335 24.926 1.00 84.69 175 LYS A CA 1
ATOM 1446 C C . LYS A 1 175 ? 1.439 -2.820 23.513 1.00 84.69 175 LYS A C 1
ATOM 1448 O O . LYS A 1 175 ? 1.454 -1.613 23.278 1.00 84.69 175 LYS A O 1
ATOM 1453 N N . ASN A 1 176 ? 1.177 -3.724 22.568 1.00 80.88 176 ASN A N 1
ATOM 1454 C CA . ASN A 1 176 ? 0.835 -3.343 21.197 1.00 80.88 176 ASN A CA 1
ATOM 1455 C C . ASN A 1 176 ? -0.500 -2.590 21.140 1.00 80.88 176 ASN A C 1
ATOM 1457 O O . ASN A 1 176 ? -0.614 -1.608 20.410 1.00 80.88 176 ASN A O 1
ATOM 1461 N N . PHE A 1 177 ? -1.489 -3.023 21.925 1.00 82.44 177 PHE A N 1
ATOM 1462 C CA . PHE A 1 177 ? -2.782 -2.354 22.039 1.00 82.44 177 PHE A CA 1
ATOM 1463 C C . PHE A 1 177 ? -2.646 -0.940 22.608 1.00 82.44 177 PHE A C 1
ATOM 1465 O O . PHE A 1 177 ? -3.114 0.007 21.981 1.00 82.44 177 PHE A O 1
ATOM 1472 N N . GLU A 1 178 ? -1.950 -0.774 23.733 1.00 82.38 178 GLU A N 1
ATOM 1473 C CA . GLU A 1 178 ? -1.718 0.535 24.353 1.00 82.38 178 GLU A CA 1
ATOM 1474 C C . GLU A 1 178 ? -1.019 1.498 23.381 1.00 82.38 178 GLU A C 1
ATOM 1476 O O . GLU A 1 178 ? -1.392 2.665 23.285 1.00 82.38 178 GLU A O 1
ATOM 1481 N N . ALA A 1 179 ? -0.065 1.001 22.587 1.00 77.56 179 ALA A N 1
ATOM 1482 C CA . ALA A 1 179 ? 0.604 1.790 21.553 1.00 77.56 179 ALA A CA 1
ATOM 1483 C C . ALA A 1 179 ? -0.302 2.155 20.359 1.00 77.56 179 ALA A C 1
ATOM 1485 O O . ALA A 1 179 ? -0.021 3.110 19.641 1.00 77.56 179 ALA A O 1
ATOM 1486 N N . ILE A 1 180 ? -1.366 1.391 20.093 1.00 79.75 180 ILE A N 1
ATOM 1487 C CA . ILE A 1 180 ? -2.354 1.703 19.047 1.00 79.75 180 ILE A CA 1
ATOM 1488 C C . ILE A 1 180 ? -3.421 2.673 19.562 1.00 79.75 180 ILE A C 1
ATOM 1490 O O . ILE A 1 180 ? -3.940 3.455 18.772 1.00 79.75 180 ILE A O 1
ATOM 1494 N N . MET A 1 181 ? -3.753 2.617 20.852 1.00 85.25 181 MET A N 1
ATOM 1495 C CA . MET A 1 181 ? -4.856 3.365 21.465 1.00 85.25 181 MET A CA 1
ATOM 1496 C C . MET A 1 181 ? -4.498 4.766 21.935 1.00 85.25 181 MET A C 1
ATOM 1498 O O . MET A 1 181 ? -5.399 5.555 22.219 1.00 85.25 181 MET A O 1
ATOM 1502 N N . ASP A 1 182 ? -3.217 5.073 22.014 1.00 89.62 182 ASP A N 1
ATOM 1503 C CA . ASP A 1 182 ? -2.701 6.369 22.416 1.00 89.62 182 ASP A CA 1
ATOM 1504 C C . ASP A 1 182 ? -2.513 7.255 21.175 1.00 89.62 182 ASP A C 1
ATOM 1506 O O . ASP A 1 182 ? -1.714 6.941 20.290 1.00 89.62 182 ASP A O 1
ATOM 1510 N N . GLU A 1 183 ? -3.301 8.327 21.084 1.00 92.75 183 GLU A N 1
ATOM 1511 C CA . GLU A 1 183 ? -3.254 9.257 19.952 1.00 92.75 183 GLU A CA 1
ATOM 1512 C C . GLU A 1 183 ? -1.917 10.005 19.881 1.00 92.75 183 GLU A C 1
ATOM 1514 O O . GLU A 1 183 ? -1.376 10.176 18.789 1.00 92.75 183 GLU A O 1
ATOM 1519 N N . GLU A 1 184 ? -1.340 10.389 21.025 1.00 92.75 184 GLU A N 1
ATOM 1520 C CA . GLU A 1 184 ? -0.052 11.088 21.068 1.00 92.75 184 GLU A CA 1
ATOM 1521 C C . GLU A 1 184 ? 1.059 10.171 20.557 1.00 92.75 184 GLU A C 1
ATOM 1523 O O . GLU A 1 184 ? 1.764 10.521 19.609 1.00 92.75 184 GLU A O 1
ATOM 1528 N N . LYS A 1 185 ? 1.143 8.941 21.083 1.00 90.50 185 LYS A N 1
ATOM 1529 C CA . LYS A 1 185 ? 2.123 7.952 20.598 1.00 90.50 185 LYS A CA 1
ATOM 1530 C C . LYS A 1 185 ? 1.907 7.598 19.134 1.00 90.50 185 LYS A C 1
ATOM 1532 O O . LYS A 1 185 ? 2.872 7.386 18.402 1.00 90.50 185 LYS A O 1
ATOM 1537 N N . HIS A 1 186 ? 0.655 7.507 18.687 1.00 91.88 186 HIS A N 1
ATOM 1538 C CA . HIS A 1 186 ? 0.366 7.270 17.279 1.00 91.88 186 HIS A CA 1
ATOM 1539 C C . HIS A 1 186 ? 0.936 8.396 16.409 1.00 91.88 186 HIS A C 1
ATOM 1541 O O . HIS A 1 186 ? 1.603 8.112 15.413 1.00 91.88 186 HIS A O 1
ATOM 1547 N N . ASN A 1 187 ? 0.715 9.651 16.798 1.00 92.88 187 ASN A N 1
ATOM 1548 C CA . ASN A 1 187 ? 1.219 10.810 16.068 1.00 92.88 187 ASN A CA 1
ATOM 1549 C C . ASN A 1 187 ? 2.758 10.848 16.065 1.00 92.88 187 ASN A C 1
ATOM 1551 O O . ASN A 1 187 ? 3.345 11.057 15.006 1.00 92.88 187 ASN A O 1
ATOM 1555 N N . GLU A 1 188 ? 3.423 10.505 17.173 1.00 92.44 188 GLU A N 1
ATOM 1556 C CA . GLU A 1 188 ? 4.888 10.332 17.218 1.00 92.44 188 GLU A CA 1
ATOM 1557 C C . GLU A 1 188 ? 5.386 9.243 16.238 1.00 92.44 188 GLU A C 1
ATOM 1559 O O . GLU A 1 188 ? 6.421 9.384 15.574 1.00 92.44 188 GLU A O 1
ATOM 1564 N N . MET A 1 189 ? 4.647 8.135 16.102 1.00 90.56 189 MET A N 1
ATOM 1565 C CA . MET A 1 189 ? 4.968 7.078 15.133 1.00 90.56 189 MET A CA 1
ATOM 1566 C C . MET A 1 189 ? 4.774 7.533 13.680 1.00 90.56 189 MET A C 1
ATOM 1568 O O . MET A 1 189 ? 5.514 7.084 12.801 1.00 90.56 189 MET A O 1
ATOM 1572 N N . VAL A 1 190 ? 3.801 8.407 13.417 1.00 90.88 190 VAL A N 1
ATOM 1573 C CA . 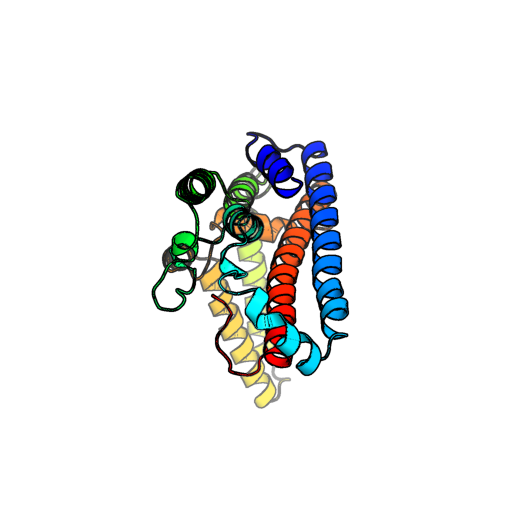VAL A 1 190 ? 3.596 9.013 12.094 1.00 90.88 190 VAL A CA 1
ATOM 1574 C C . VAL A 1 190 ? 4.729 9.991 11.774 1.00 90.88 190 VAL A C 1
ATOM 1576 O O . VAL A 1 190 ? 5.325 9.904 10.701 1.00 90.88 190 VAL A O 1
ATOM 1579 N N . GLU A 1 191 ? 5.106 10.854 12.720 1.00 90.56 191 GLU A N 1
ATOM 1580 C CA . GLU A 1 191 ? 6.212 11.810 12.563 1.00 90.56 191 GLU A CA 1
ATOM 1581 C C . GLU A 1 191 ? 7.564 11.119 12.339 1.00 90.56 191 GLU A C 1
ATOM 1583 O O . GLU A 1 191 ? 8.361 11.549 11.505 1.00 90.56 191 GLU A O 1
ATOM 1588 N N . SER A 1 192 ? 7.811 10.004 13.032 1.00 89.94 192 SER A N 1
ATOM 1589 C CA . SER A 1 192 ? 9.014 9.183 12.833 1.00 89.94 192 SER A CA 1
ATOM 1590 C C . SER A 1 192 ? 8.965 8.291 11.583 1.00 89.94 192 SER A C 1
ATOM 1592 O O . SER A 1 192 ? 9.944 7.606 11.280 1.00 89.94 192 SER A O 1
ATOM 1594 N N . GLY A 1 193 ? 7.850 8.287 10.843 1.00 87.06 193 GLY A N 1
ATOM 1595 C CA . GLY A 1 193 ? 7.667 7.521 9.609 1.00 87.06 193 GLY A CA 1
ATOM 1596 C C . GLY A 1 193 ? 7.438 6.018 9.803 1.00 87.06 193 GLY A C 1
ATOM 1597 O O . GLY A 1 193 ? 7.473 5.275 8.824 1.00 87.06 193 GLY A O 1
ATOM 1598 N N . GLN A 1 194 ? 7.202 5.561 11.036 1.00 87.06 194 GLN A N 1
ATOM 1599 C CA . GLN A 1 194 ? 6.858 4.164 11.341 1.00 87.06 194 GLN A CA 1
ATOM 1600 C C . GLN A 1 194 ? 5.405 3.830 10.986 1.00 87.06 194 GLN A C 1
ATOM 1602 O O . GLN A 1 194 ? 5.064 2.666 10.775 1.00 87.06 194 GLN A O 1
ATOM 1607 N N . ARG A 1 195 ? 4.542 4.847 10.945 1.00 89.25 195 ARG A N 1
ATOM 1608 C CA . ARG A 1 195 ? 3.163 4.774 10.456 1.00 89.25 195 ARG A CA 1
ATOM 1609 C C . ARG A 1 195 ? 2.918 5.900 9.463 1.00 89.25 195 ARG A C 1
ATOM 1611 O O . ARG A 1 195 ? 3.688 6.850 9.384 1.00 89.25 195 ARG A O 1
ATOM 1618 N N . GLU A 1 196 ? 1.849 5.767 8.692 1.00 90.88 196 GLU A N 1
ATOM 1619 C CA . GLU A 1 196 ? 1.488 6.763 7.679 1.00 90.88 196 GLU A CA 1
ATOM 1620 C C . GLU A 1 196 ? 0.037 7.227 7.783 1.00 90.88 196 GLU A C 1
ATOM 1622 O O . GLU A 1 196 ? -0.246 8.386 7.495 1.00 90.88 196 GLU A O 1
ATOM 1627 N N . LEU A 1 197 ? -0.889 6.338 8.165 1.00 94.69 197 LEU A N 1
ATOM 1628 C CA . LEU A 1 197 ? -2.294 6.709 8.338 1.00 94.69 197 LEU A CA 1
ATOM 1629 C C . LEU A 1 197 ? -2.428 7.621 9.549 1.00 94.69 197 LEU A C 1
ATOM 1631 O O . LEU A 1 197 ? -1.769 7.376 10.556 1.00 94.69 197 LEU A O 1
ATOM 1635 N N . SER A 1 198 ? -3.316 8.608 9.470 1.00 95.69 198 SER A N 1
ATOM 1636 C CA . SER A 1 198 ? -3.702 9.388 10.642 1.00 95.69 198 SER A CA 1
ATOM 1637 C C . SER A 1 198 ? -4.451 8.521 11.651 1.00 95.69 198 SER A C 1
ATOM 1639 O O . SER A 1 198 ? -5.025 7.476 11.315 1.00 95.69 198 SER A O 1
ATOM 1641 N N . TYR A 1 199 ? -4.505 8.987 12.898 1.00 94.44 199 TYR A N 1
ATOM 1642 C CA . TYR A 1 199 ? -5.166 8.256 13.972 1.00 94.44 199 TYR A CA 1
ATOM 1643 C C . TYR A 1 199 ? -6.636 7.971 13.642 1.00 94.44 199 TYR A C 1
ATOM 1645 O O . TYR A 1 199 ? -7.092 6.830 13.721 1.00 94.44 199 TYR A O 1
ATOM 1653 N N . ARG A 1 200 ? -7.361 8.981 13.150 1.00 94.75 200 ARG A N 1
ATOM 1654 C CA . ARG A 1 200 ? -8.762 8.830 12.743 1.00 94.75 200 ARG A CA 1
ATOM 1655 C C . ARG A 1 200 ? -8.925 7.928 11.514 1.00 94.75 200 ARG A C 1
ATOM 1657 O O . ARG A 1 200 ? -9.858 7.126 11.472 1.00 94.75 200 ARG A O 1
ATOM 1664 N N . ALA A 1 201 ? -8.017 7.998 10.537 1.00 96.12 201 ALA A N 1
ATOM 1665 C CA . ALA A 1 201 ? -8.050 7.098 9.384 1.00 96.12 201 ALA A CA 1
ATOM 1666 C C . ALA A 1 201 ? -7.821 5.632 9.786 1.00 96.12 201 ALA A C 1
ATOM 1668 O O . ALA A 1 201 ? -8.485 4.736 9.260 1.00 96.12 201 ALA A O 1
ATOM 1669 N N . LEU A 1 202 ? -6.932 5.383 10.753 1.00 95.00 202 LEU A N 1
ATOM 1670 C CA . LEU A 1 202 ? -6.698 4.055 11.319 1.00 95.00 202 LEU A CA 1
ATOM 1671 C C . LEU A 1 202 ? -7.963 3.498 11.992 1.00 95.00 202 LEU A C 1
ATOM 1673 O O . LEU A 1 202 ? -8.321 2.344 11.754 1.00 95.00 202 LEU A O 1
ATOM 1677 N N . GLN A 1 203 ? -8.658 4.311 12.792 1.00 94.44 203 GLN A N 1
ATOM 1678 C CA . GLN A 1 203 ? -9.925 3.924 13.426 1.00 94.44 203 GLN A CA 1
ATOM 1679 C C . GLN A 1 203 ? -10.980 3.543 12.381 1.00 94.44 203 GLN A C 1
ATOM 1681 O O . GLN A 1 203 ? -11.628 2.503 12.500 1.00 94.44 203 GLN A O 1
ATOM 1686 N N . ALA A 1 204 ? -11.124 4.358 11.332 1.00 95.69 204 ALA A N 1
ATOM 1687 C CA . ALA A 1 204 ? -12.059 4.101 10.240 1.00 95.69 204 ALA A CA 1
ATOM 1688 C C . ALA A 1 204 ? -11.719 2.817 9.477 1.00 95.69 204 ALA A C 1
ATOM 1690 O O . ALA A 1 204 ? -12.605 2.009 9.199 1.00 95.69 204 ALA A O 1
ATOM 1691 N N . ALA A 1 205 ? -10.438 2.595 9.171 1.00 96.56 205 ALA A N 1
ATOM 1692 C CA . ALA A 1 205 ? -9.994 1.362 8.536 1.00 96.56 205 ALA A CA 1
ATOM 1693 C C . ALA A 1 205 ? -10.348 0.149 9.408 1.00 96.56 205 ALA A C 1
ATOM 1695 O O . ALA A 1 205 ? -10.911 -0.824 8.908 1.00 96.56 205 ALA A O 1
ATOM 1696 N N . LEU A 1 206 ? -10.100 0.227 10.718 1.00 94.88 206 LEU A N 1
ATOM 1697 C CA . LEU A 1 206 ? -10.434 -0.849 11.647 1.00 94.88 206 LEU A CA 1
ATOM 1698 C C . LEU A 1 206 ? -11.941 -1.131 11.691 1.00 94.88 206 LEU A C 1
ATOM 1700 O O . LEU A 1 206 ? -12.339 -2.291 11.599 1.00 94.88 206 LEU A O 1
ATOM 1704 N N . LEU A 1 207 ? -12.774 -0.088 11.761 1.00 95.31 207 LEU A N 1
ATOM 1705 C CA . LEU A 1 207 ? -14.229 -0.208 11.661 1.00 95.31 207 LEU A CA 1
ATOM 1706 C C . LEU A 1 207 ? -14.626 -0.955 10.376 1.00 95.31 207 LEU A C 1
ATOM 1708 O O . LEU A 1 207 ? -15.374 -1.930 10.432 1.00 95.31 207 LEU A O 1
ATOM 1712 N N . ILE A 1 208 ? -14.090 -0.543 9.225 1.00 96.81 208 ILE A N 1
ATOM 1713 C CA . ILE A 1 208 ? -14.373 -1.176 7.929 1.00 96.81 208 ILE A CA 1
ATOM 1714 C C . ILE A 1 208 ? -13.986 -2.663 7.942 1.00 96.81 208 ILE A C 1
ATOM 1716 O O . ILE A 1 208 ? -14.756 -3.497 7.470 1.00 96.81 208 ILE A O 1
ATOM 1720 N N . PHE A 1 209 ? -12.827 -3.022 8.501 1.00 97.00 209 PHE A N 1
ATOM 1721 C CA . PHE A 1 209 ? -12.374 -4.417 8.560 1.00 97.00 209 PHE A CA 1
ATOM 1722 C C . PHE A 1 209 ? -13.203 -5.291 9.509 1.00 97.00 209 PHE A C 1
ATOM 1724 O O . PHE A 1 209 ? -13.481 -6.454 9.181 1.00 97.00 209 PHE A O 1
ATOM 1731 N N . LEU A 1 210 ? -13.595 -4.753 10.668 1.00 95.25 210 LEU A N 1
ATOM 1732 C CA . LEU A 1 210 ? -14.391 -5.467 11.671 1.00 95.25 210 LEU A CA 1
ATOM 1733 C C . LEU A 1 210 ? -15.837 -5.676 11.215 1.00 95.25 210 LEU A C 1
ATOM 1735 O O . LEU A 1 210 ? -16.412 -6.731 11.468 1.00 95.25 210 LEU A O 1
ATOM 1739 N N . TYR A 1 211 ? -16.401 -4.706 10.495 1.00 95.12 211 TYR A N 1
ATOM 1740 C CA . TYR A 1 211 ? -17.793 -4.719 10.042 1.00 95.12 211 TYR A CA 1
ATOM 1741 C C . TYR A 1 211 ? -17.928 -4.902 8.521 1.00 95.12 211 TYR A C 1
ATOM 1743 O O . TYR A 1 211 ? -18.929 -4.503 7.931 1.00 95.12 211 TYR A O 1
ATOM 1751 N N . ARG A 1 212 ? -16.945 -5.543 7.876 1.00 96.38 212 ARG A N 1
ATOM 1752 C CA . ARG A 1 212 ? -16.878 -5.756 6.414 1.00 96.38 212 ARG A CA 1
ATOM 1753 C C . ARG A 1 212 ? -18.096 -6.448 5.793 1.00 96.38 212 ARG A C 1
ATOM 1755 O O . ARG A 1 212 ? -18.359 -6.273 4.606 1.00 96.38 212 ARG A O 1
ATOM 1762 N N . ASP A 1 213 ? -18.824 -7.230 6.586 1.00 95.50 213 ASP A N 1
ATOM 1763 C CA . ASP A 1 213 ? -20.009 -7.968 6.140 1.00 95.50 213 ASP A CA 1
ATOM 1764 C C . ASP A 1 213 ? -21.277 -7.092 6.139 1.00 95.50 213 ASP A C 1
ATOM 1766 O O . ASP A 1 213 ? -22.327 -7.509 5.648 1.00 95.50 213 ASP A O 1
ATOM 1770 N N . GLN A 1 214 ? -21.196 -5.860 6.658 1.00 94.62 214 GLN A N 1
ATOM 1771 C CA . GLN A 1 214 ? -22.285 -4.892 6.579 1.00 94.62 214 GLN A CA 1
ATOM 1772 C C . GLN A 1 214 ? -22.368 -4.303 5.161 1.00 94.62 214 GLN A C 1
ATOM 1774 O O . GLN A 1 214 ? -21.347 -3.845 4.640 1.00 94.62 214 GLN A O 1
ATOM 1779 N N . PRO A 1 215 ? -23.563 -4.225 4.538 1.00 94.38 215 PRO A N 1
ATOM 1780 C CA . PRO A 1 215 ? -23.705 -3.789 3.145 1.00 94.38 215 PRO A CA 1
ATOM 1781 C C . PRO A 1 215 ? -23.032 -2.448 2.825 1.00 94.38 215 PRO A C 1
ATOM 1783 O O . PRO A 1 215 ? -22.372 -2.321 1.796 1.00 94.38 215 PRO A O 1
ATOM 1786 N N . VAL A 1 216 ? -23.139 -1.473 3.734 1.00 92.56 216 VAL A N 1
ATOM 1787 C CA . VAL A 1 216 ? -22.563 -0.127 3.562 1.00 92.56 216 VAL A CA 1
ATOM 1788 C C . VAL A 1 216 ? -21.028 -0.113 3.626 1.00 92.56 216 VAL A C 1
ATOM 1790 O O . VAL A 1 216 ? -20.393 0.768 3.050 1.00 92.56 216 VAL A O 1
ATOM 1793 N N . LEU A 1 217 ? -20.415 -1.102 4.286 1.00 94.81 217 LEU A N 1
ATOM 1794 C CA . LEU A 1 217 ? -18.962 -1.204 4.464 1.00 94.81 217 LEU A CA 1
ATOM 1795 C C . LEU A 1 217 ? -18.307 -2.220 3.526 1.00 94.81 217 LEU A C 1
ATOM 1797 O O . LEU A 1 217 ? -17.082 -2.233 3.418 1.00 94.81 217 LEU A O 1
ATOM 1801 N N . TYR A 1 218 ? -19.087 -3.007 2.783 1.00 95.81 218 TYR A N 1
ATOM 1802 C CA . TYR A 1 218 ? -18.540 -4.013 1.876 1.00 95.81 218 TYR A CA 1
ATOM 1803 C C . TYR A 1 218 ? -17.659 -3.405 0.775 1.00 95.81 218 TYR A C 1
ATOM 1805 O O . TYR A 1 218 ? -16.537 -3.860 0.555 1.00 95.81 218 TYR A O 1
ATOM 1813 N N . LEU A 1 219 ? -18.123 -2.355 0.086 1.00 96.31 219 LEU A N 1
ATOM 1814 C CA . LEU A 1 219 ? -17.314 -1.691 -0.945 1.00 96.31 219 LEU A CA 1
ATOM 1815 C C . LEU A 1 219 ? -16.081 -0.963 -0.365 1.00 96.31 219 LEU A C 1
ATOM 1817 O O . LEU A 1 219 ? -14.998 -1.150 -0.923 1.00 96.31 219 LEU A O 1
ATOM 1821 N N . PRO A 1 220 ? -16.185 -0.205 0.748 1.00 96.12 220 PRO A N 1
ATOM 1822 C CA . PRO A 1 220 ? -15.024 0.284 1.496 1.00 96.12 220 PRO A CA 1
ATOM 1823 C C . PRO A 1 220 ? -13.999 -0.809 1.823 1.00 96.12 220 PRO A C 1
ATOM 1825 O O . PRO A 1 220 ? -12.809 -0.631 1.580 1.00 96.12 220 PRO A O 1
ATOM 1828 N N . TYR A 1 221 ? -14.453 -1.967 2.305 1.00 97.62 221 TYR A N 1
ATOM 1829 C CA . TYR A 1 221 ? -13.582 -3.103 2.593 1.00 97.62 221 TYR A CA 1
ATOM 1830 C C . TYR A 1 221 ? -12.884 -3.615 1.328 1.00 97.62 221 TYR A C 1
ATOM 1832 O O . TYR A 1 221 ? -11.665 -3.771 1.319 1.00 97.62 221 TYR A O 1
ATOM 1840 N N . ARG A 1 222 ? -13.626 -3.796 0.226 1.00 97.75 222 ARG A N 1
ATOM 1841 C CA . ARG A 1 222 ? -13.056 -4.210 -1.067 1.00 97.75 222 ARG A CA 1
ATOM 1842 C C . ARG A 1 222 ? -12.012 -3.228 -1.594 1.00 97.75 222 ARG A C 1
ATOM 1844 O O . ARG A 1 222 ? -11.028 -3.673 -2.179 1.00 97.75 222 ARG A O 1
ATOM 1851 N N . LEU A 1 223 ? -12.208 -1.925 -1.387 1.00 96.62 223 LEU A N 1
ATOM 1852 C CA . LEU A 1 223 ? -11.208 -0.903 -1.695 1.00 96.62 223 LEU A CA 1
ATOM 1853 C C . LEU A 1 223 ? -9.941 -1.099 -0.852 1.00 96.62 223 LEU A C 1
ATOM 1855 O O . LEU A 1 223 ? -8.854 -1.161 -1.420 1.00 96.62 223 LEU A O 1
ATOM 1859 N N . LEU A 1 224 ? -10.068 -1.229 0.474 1.00 97.62 224 LEU A N 1
ATOM 1860 C CA . LEU A 1 224 ? -8.912 -1.412 1.362 1.00 97.62 224 LEU A CA 1
ATOM 1861 C C . LEU A 1 224 ? -8.133 -2.692 1.041 1.00 97.62 224 LEU A C 1
ATOM 1863 O O . LEU A 1 224 ? -6.907 -2.659 0.999 1.00 97.62 224 LEU A O 1
ATOM 1867 N N . THR A 1 225 ? -8.817 -3.799 0.741 1.00 97.62 225 THR A N 1
ATOM 1868 C CA . THR A 1 225 ? -8.156 -5.028 0.272 1.00 97.62 225 THR A CA 1
ATOM 1869 C C . THR A 1 225 ? -7.447 -4.813 -1.063 1.00 97.62 225 THR A C 1
ATOM 1871 O O . THR A 1 225 ? -6.288 -5.182 -1.194 1.00 97.62 225 THR A O 1
ATOM 1874 N N . GLY A 1 226 ? -8.089 -4.152 -2.032 1.00 97.00 226 GLY A N 1
ATOM 1875 C CA . GLY A 1 226 ? -7.464 -3.883 -3.329 1.00 97.00 226 GLY A CA 1
ATOM 1876 C C . GLY A 1 226 ? -6.234 -2.970 -3.247 1.00 97.00 226 GLY A C 1
ATOM 1877 O O . GLY A 1 226 ? -5.315 -3.105 -4.051 1.00 97.00 226 GLY A O 1
ATOM 1878 N N . LEU A 1 227 ? -6.186 -2.060 -2.270 1.00 96.19 227 LEU A N 1
ATOM 1879 C CA . LEU A 1 227 ? -4.999 -1.248 -1.984 1.00 96.19 227 LEU A CA 1
ATOM 1880 C C . LEU A 1 227 ? -3.839 -2.104 -1.466 1.00 96.19 227 LEU A C 1
ATOM 1882 O O . LEU A 1 227 ? -2.715 -1.924 -1.927 1.00 96.19 227 LEU A O 1
ATOM 1886 N N . ILE A 1 228 ? -4.120 -3.042 -0.556 1.00 96.00 228 ILE A N 1
ATOM 1887 C CA . ILE A 1 228 ? -3.123 -3.990 -0.039 1.00 96.00 228 ILE A CA 1
ATOM 1888 C C . ILE A 1 228 ? -2.597 -4.870 -1.179 1.00 96.00 228 ILE A C 1
ATOM 1890 O O . ILE A 1 228 ? -1.386 -4.968 -1.354 1.00 96.00 228 ILE A O 1
ATOM 1894 N N . ASP A 1 229 ? -3.487 -5.428 -2.004 1.00 96.06 229 ASP A N 1
ATOM 1895 C CA . ASP A 1 229 ? -3.101 -6.241 -3.164 1.00 96.06 229 ASP A CA 1
ATOM 1896 C C . ASP A 1 229 ? -2.195 -5.445 -4.121 1.00 96.06 229 ASP A C 1
ATOM 1898 O O . ASP A 1 229 ? -1.154 -5.926 -4.573 1.00 96.06 229 ASP A O 1
ATOM 1902 N N . MET A 1 230 ? -2.569 -4.196 -4.423 1.00 94.56 230 MET A N 1
ATOM 1903 C CA . MET A 1 230 ? -1.793 -3.325 -5.308 1.00 94.56 230 MET A CA 1
ATOM 1904 C C . MET A 1 230 ? -0.388 -3.037 -4.758 1.00 94.56 230 MET A C 1
ATOM 1906 O O . MET A 1 230 ? 0.573 -2.989 -5.540 1.00 94.56 230 MET A O 1
ATOM 1910 N N . ASP A 1 231 ? -0.276 -2.839 -3.442 1.00 93.31 231 ASP A N 1
ATOM 1911 C CA . ASP A 1 231 ? 0.994 -2.608 -2.753 1.00 93.31 231 ASP A CA 1
ATOM 1912 C C . ASP A 1 231 ? 1.834 -3.884 -2.625 1.00 93.31 231 ASP A C 1
ATOM 1914 O O . ASP A 1 231 ? 3.051 -3.795 -2.630 1.00 93.31 231 ASP A O 1
ATOM 1918 N N . GLU A 1 232 ? 1.236 -5.078 -2.609 1.00 95.12 232 GLU A N 1
ATOM 1919 C CA . GLU A 1 232 ? 1.968 -6.354 -2.616 1.00 95.12 232 GLU A CA 1
ATOM 1920 C C . GLU A 1 232 ? 2.531 -6.696 -4.009 1.00 95.12 232 GLU A C 1
ATOM 1922 O O . GLU A 1 232 ? 3.670 -7.173 -4.151 1.00 95.12 232 GLU A O 1
ATOM 1927 N N . TYR A 1 233 ? 1.771 -6.423 -5.074 1.00 95.94 233 TYR A N 1
ATOM 1928 C CA . TYR A 1 233 ? 2.184 -6.786 -6.431 1.00 95.94 233 TYR A CA 1
ATOM 1929 C C . TYR A 1 233 ? 3.341 -5.933 -6.970 1.00 95.94 233 TYR A C 1
ATOM 1931 O O . TYR A 1 233 ? 4.144 -6.424 -7.770 1.00 95.94 233 TYR A O 1
ATOM 1939 N N . LEU A 1 234 ? 3.498 -4.680 -6.532 1.00 93.00 234 LEU A N 1
ATOM 1940 C CA . LEU A 1 234 ? 4.599 -3.835 -7.008 1.00 93.00 234 LEU A CA 1
ATOM 1941 C C . LEU A 1 234 ? 5.985 -4.301 -6.487 1.00 93.00 234 LEU A C 1
ATOM 1943 O O . LEU A 1 234 ? 6.894 -4.468 -7.308 1.00 93.00 234 LEU A O 1
ATOM 1947 N N . PRO A 1 235 ? 6.194 -4.574 -5.184 1.00 93.94 235 PRO A N 1
ATOM 1948 C CA . PRO A 1 235 ? 7.372 -5.263 -4.662 1.00 93.94 235 PRO A CA 1
ATOM 1949 C C . PRO A 1 235 ? 7.567 -6.648 -5.273 1.00 93.94 235 PRO A C 1
ATOM 1951 O O . PRO A 1 235 ? 8.699 -6.992 -5.614 1.00 93.94 235 PRO A O 1
ATOM 1954 N N . SER A 1 236 ? 6.492 -7.413 -5.488 1.00 96.25 236 SER A N 1
ATOM 1955 C CA . SER A 1 236 ? 6.579 -8.720 -6.154 1.00 96.25 236 SER A CA 1
ATOM 1956 C C . SER A 1 236 ? 7.192 -8.605 -7.551 1.00 96.25 236 SER A C 1
ATOM 1958 O O . SER A 1 236 ? 8.108 -9.357 -7.897 1.00 96.25 236 SER A O 1
ATOM 1960 N N . TRP A 1 237 ? 6.764 -7.608 -8.335 1.00 96.44 237 TRP A N 1
ATOM 1961 C CA . TRP A 1 237 ? 7.372 -7.307 -9.629 1.00 96.44 237 TRP A CA 1
ATOM 1962 C C . TRP A 1 237 ? 8.847 -6.913 -9.489 1.00 96.44 237 TRP A C 1
ATOM 1964 O O . TRP A 1 237 ? 9.689 -7.466 -10.198 1.00 96.44 237 TRP A O 1
ATOM 1974 N N . ARG A 1 238 ? 9.194 -6.021 -8.545 1.00 94.50 238 ARG A N 1
ATOM 1975 C CA . ARG A 1 238 ? 10.595 -5.608 -8.310 1.00 94.50 238 ARG A CA 1
ATOM 1976 C C . ARG A 1 238 ? 11.484 -6.793 -7.967 1.00 94.50 238 ARG A C 1
ATOM 1978 O O . ARG A 1 238 ? 12.604 -6.878 -8.463 1.00 94.50 238 ARG A O 1
ATOM 1985 N N . TYR A 1 239 ? 10.986 -7.701 -7.134 1.00 95.44 239 TYR A N 1
ATOM 1986 C CA . TYR A 1 239 ? 11.706 -8.896 -6.728 1.00 95.44 239 TYR A CA 1
ATOM 1987 C C . TYR A 1 239 ? 11.935 -9.839 -7.913 1.00 95.44 239 TYR A C 1
ATOM 1989 O O . TYR A 1 239 ? 13.069 -10.248 -8.164 1.00 95.44 239 TYR A O 1
ATOM 1997 N N . ARG A 1 240 ? 10.893 -10.123 -8.707 1.00 96.06 240 ARG A N 1
ATOM 1998 C CA . ARG A 1 240 ? 11.020 -10.948 -9.922 1.00 96.06 240 ARG A CA 1
ATOM 1999 C C . ARG A 1 240 ? 11.965 -10.318 -10.942 1.00 96.06 240 ARG A C 1
ATOM 2001 O O . ARG A 1 240 ? 12.830 -11.014 -11.469 1.00 96.06 240 ARG A O 1
ATOM 2008 N N . HIS A 1 241 ? 11.873 -9.006 -11.147 1.00 94.69 241 HIS A N 1
ATOM 2009 C CA . HIS A 1 241 ? 12.812 -8.257 -11.976 1.00 94.69 241 HIS A CA 1
ATOM 2010 C C . HIS A 1 241 ? 14.255 -8.376 -11.458 1.00 94.69 241 HIS A C 1
ATOM 2012 O O . HIS A 1 241 ? 15.163 -8.638 -12.243 1.00 94.69 241 HIS A O 1
ATOM 2018 N N . ALA A 1 242 ? 14.485 -8.229 -10.149 1.00 93.00 242 ALA A N 1
ATOM 2019 C CA . ALA A 1 242 ? 15.818 -8.334 -9.554 1.00 93.00 242 ALA A CA 1
ATOM 2020 C C . ALA A 1 242 ? 16.431 -9.733 -9.730 1.00 93.00 242 ALA A C 1
ATOM 2022 O O . ALA A 1 242 ? 17.608 -9.845 -10.072 1.00 93.00 242 ALA A O 1
ATOM 2023 N N . LEU A 1 243 ? 15.638 -10.797 -9.559 1.00 94.88 243 LEU A N 1
ATOM 2024 C CA . LEU A 1 243 ? 16.082 -12.171 -9.812 1.00 94.88 243 LEU A CA 1
ATOM 2025 C C . LEU A 1 243 ? 16.440 -12.397 -11.286 1.00 94.88 243 LEU A C 1
ATOM 2027 O O . LEU A 1 243 ? 17.500 -12.953 -11.581 1.00 94.88 243 LEU A O 1
ATOM 2031 N N . MET A 1 244 ? 15.593 -11.930 -12.209 1.00 95.62 244 MET A N 1
ATOM 2032 C CA . MET A 1 244 ? 15.868 -11.994 -13.646 1.00 95.62 244 MET A CA 1
ATOM 2033 C C . MET A 1 244 ? 17.157 -11.236 -13.987 1.00 95.62 244 MET A C 1
ATOM 2035 O O . MET A 1 244 ? 18.030 -11.784 -14.657 1.00 95.62 244 MET A O 1
ATOM 2039 N N . ALA A 1 245 ? 17.317 -10.004 -13.495 1.00 92.44 245 ALA A N 1
ATOM 2040 C CA . ALA A 1 245 ? 18.518 -9.206 -13.719 1.00 92.44 245 ALA A CA 1
ATOM 2041 C C . ALA A 1 245 ? 19.769 -9.921 -13.185 1.00 92.44 245 ALA A C 1
ATOM 2043 O O . ALA A 1 245 ? 20.753 -10.060 -13.909 1.00 92.44 245 ALA A O 1
ATOM 2044 N N . HIS A 1 246 ? 19.715 -10.471 -11.968 1.00 92.88 246 HIS A N 1
ATOM 2045 C CA . HIS A 1 246 ? 20.821 -11.248 -11.408 1.00 92.88 246 HIS A CA 1
ATOM 2046 C C . HIS A 1 246 ? 21.177 -12.464 -12.277 1.00 92.88 246 HIS A C 1
ATOM 2048 O O . HIS A 1 246 ? 22.355 -12.734 -12.500 1.00 92.88 246 HIS A O 1
ATOM 2054 N N . ARG A 1 247 ? 20.182 -13.160 -12.841 1.00 92.94 247 ARG A N 1
ATOM 2055 C CA . ARG A 1 247 ? 20.410 -14.265 -13.786 1.00 92.94 247 ARG A CA 1
ATOM 2056 C C . ARG A 1 247 ? 21.072 -13.801 -15.089 1.00 92.94 247 ARG A C 1
ATOM 2058 O O . ARG A 1 247 ? 21.934 -14.510 -15.600 1.00 92.94 247 ARG A O 1
ATOM 2065 N N . MET A 1 248 ? 20.680 -12.642 -15.620 1.00 92.31 248 MET A N 1
ATOM 2066 C CA . MET A 1 248 ? 21.178 -12.121 -16.901 1.00 92.31 248 MET A CA 1
ATOM 2067 C C . MET A 1 248 ? 22.589 -11.528 -16.809 1.00 92.31 248 MET A C 1
ATOM 2069 O O . MET A 1 248 ? 23.389 -11.717 -17.723 1.00 92.31 248 MET A O 1
ATOM 2073 N N . ILE A 1 249 ? 22.908 -10.801 -15.731 1.00 91.38 249 ILE A N 1
ATOM 2074 C CA . ILE A 1 249 ? 24.164 -10.029 -15.631 1.00 91.38 249 ILE A CA 1
ATOM 2075 C C . ILE A 1 249 ? 25.027 -10.353 -14.404 1.00 91.38 249 ILE A C 1
ATOM 2077 O O . ILE A 1 249 ? 26.160 -9.872 -14.313 1.00 91.38 249 ILE A O 1
ATOM 2081 N N . GLY A 1 250 ? 24.552 -11.185 -13.475 1.00 89.62 250 GLY A N 1
ATOM 2082 C CA . GLY A 1 250 ? 25.289 -11.566 -12.270 1.00 89.62 250 GLY A CA 1
ATOM 2083 C C . GLY A 1 250 ? 25.587 -10.367 -11.369 1.00 89.62 250 GLY A C 1
ATOM 2084 O O . GLY A 1 250 ? 24.674 -9.763 -10.810 1.00 89.62 250 GLY A O 1
ATOM 2085 N N . ILE A 1 251 ? 26.878 -10.051 -11.222 1.00 85.06 251 ILE A N 1
ATOM 2086 C CA . ILE A 1 251 ? 27.399 -8.917 -10.435 1.00 85.06 251 ILE A CA 1
ATOM 2087 C C . ILE A 1 251 ? 27.844 -7.730 -11.304 1.00 85.06 251 ILE A C 1
ATOM 2089 O O . ILE A 1 251 ? 28.419 -6.776 -10.783 1.00 85.06 251 ILE A O 1
ATOM 2093 N N . LYS A 1 252 ? 27.663 -7.800 -12.631 1.00 80.88 252 LYS A N 1
ATOM 2094 C CA . LYS A 1 252 ? 28.041 -6.696 -13.520 1.00 80.88 252 LYS A CA 1
ATOM 2095 C C . LYS A 1 252 ? 27.177 -5.471 -13.217 1.00 80.88 252 LYS A C 1
ATOM 2097 O O . LYS A 1 252 ? 25.991 -5.603 -12.926 1.00 80.88 252 LYS A O 1
ATOM 2102 N N . THR A 1 253 ? 27.762 -4.286 -13.356 1.00 79.81 253 THR A N 1
ATOM 2103 C CA . THR A 1 253 ? 27.024 -3.021 -13.289 1.00 79.81 253 THR A CA 1
ATOM 2104 C C . THR A 1 253 ? 25.946 -2.969 -14.379 1.00 79.81 253 THR A C 1
ATOM 2106 O O . THR A 1 253 ? 26.109 -3.551 -15.461 1.00 79.81 253 THR A O 1
ATOM 2109 N N . GLY A 1 254 ? 24.835 -2.288 -14.091 1.00 75.88 254 GLY A N 1
ATOM 2110 C CA . GLY A 1 254 ? 23.797 -1.972 -15.073 1.00 75.88 254 GLY A CA 1
ATOM 2111 C C . GLY A 1 254 ? 24.335 -1.159 -16.256 1.00 75.88 254 GLY A C 1
ATOM 2112 O O . GLY A 1 254 ? 25.488 -0.732 -16.267 1.00 75.88 254 GLY A O 1
ATOM 2113 N N . THR A 1 255 ? 23.523 -1.006 -17.301 1.00 72.25 255 THR A N 1
ATOM 2114 C CA . THR A 1 255 ? 23.852 -0.155 -18.462 1.00 72.25 255 THR A CA 1
ATOM 2115 C C . THR A 1 255 ? 23.698 1.340 -18.182 1.00 72.25 255 THR A C 1
ATOM 2117 O O . THR A 1 255 ? 24.236 2.139 -18.942 1.00 72.25 255 THR A O 1
ATOM 2120 N N . GLY A 1 256 ? 23.034 1.696 -17.084 1.00 60.78 256 GLY A N 1
ATOM 2121 C CA . GLY A 1 256 ? 23.068 3.017 -16.467 1.00 60.78 256 GLY A CA 1
ATOM 2122 C C . GLY A 1 256 ? 22.620 2.882 -15.035 1.00 60.78 256 GLY A C 1
ATOM 2123 O O . GLY A 1 256 ? 23.166 1.987 -14.350 1.00 60.78 256 GLY A O 1
#

Organism: NCBI:txid408172

InterPro domains:
  IPR004981 Tryptophan 2,3-dioxygenase [PF03301] (1-256)
  IPR004981 Tryptophan 2,3-dioxygenase [PTHR10138] (1-256)
  IPR037217 Tryptophan/Indoleamine 2,3-dioxygenase-like [SSF140959] (1-256)

Radius of gyration: 23.73 Å; chains: 1; bounding box: 54×46×66 Å

Foldseek 3Di:
DLLVVLLVQLPDPDQDVVNLVSNLVSLVVLLVVLVVLLVVLVVVLVDALVNCVVCQVVCFLPDPLAPLVVLLVCLQQPPDQVNDDDDVVDRSCVPPDPVSVVVSVVSNPGQHPLNSLLVVLLVQPPCDDPNDHPLVVVVVVVVVVLVVLVVVLVPPPDDPVRSVVSVVVSVVVVVVVVCLSDQVSVVVCCVVVVDPHHNSSVSSLVVLVVPCVDPVSVSVVSSVVSSVSSVVSVVSSVVSVVVSCCSNQPPDDHSD

pLDDT: mean 89.77, std 7.52, range [60.09, 98.44]